Protein 3HV2 (pdb70)

Radius of gyration: 19.18 Å; Cα contacts (8 Å, |Δi|>4): 499; chains: 2; bounding box: 52×44×56 Å

Nearest PDB structures (foldseek):
  3hv2-assembly1_A  TM=1.007E+00  e=2.615E-26  Pseudomonas protegens Pf-5
  3hv2-assembly1_B  TM=9.914E-01  e=7.337E-23  Pseudomonas protegens Pf-5
  2vuh-assembly1_B-2  TM=9.313E-01  e=3.593E-10  Rhodobacter capsulatus
  2rjn-assembly1_A  TM=9.332E-01  e=4.974E-10  Neptuniibacter caesariensis
  2vui-assembly1_B-2  TM=9.214E-01  e=6.887E-10  Rhodobacter capsulatus

Solvent-accessible surface area: 13384 Å² total; per-residue (Å²): 237,149,133,100,124,135,82,94,136,39,14,0,0,0,2,2,41,98,79,70,11,5,107,119,2,93,140,30,0,68,107,62,95,34,29,37,30,51,0,113,35,0,56,84,0,26,120,36,7,76,85,112,125,6,6,0,0,3,0,2,1,102,18,90,98,33,38,0,0,42,0,0,21,114,0,52,151,106,42,89,60,5,9,29,1,0,2,5,43,46,92,66,19,174,21,1,20,68,0,4,30,92,0,33,14,34,16,15,17,46,48,113,35,77,69,122,116,1,20,82,7,1,126,67,0,24,124,57,9,70,47,47,80,137,161,157,186,128,29,26,0,0,0,2,5,45,95,107,69,15,11,86,119,3,86,110,33,0,72,110,59,83,21,44,34,20,64,0,104,35,5,94,83,0,36,132,31,8,81,59,125,111,20,15,1,0,3,0,5,1,109,17,91,151,66,42,0,0,42,0,0,13,97,0,40,135,86,54,88,88,13,8,10,1,0,4,4,46,44,93,47,49,169,26,0,19,67,0,4,43,92,0,44,14,26,13,7,29,61,42,134,43,79,74,148,93,0,38,68,3,0,130,69,0,30,115,59,26,143,92,128

Sequence (261 aa):
LNVAATTVVTRRPEILLLVDSQEVILQQRLQQQLLSPLPYTLHHFARDATQALQLLASREVDLVISAAHHLPQMDGPTLLARRIHQQQYPSTTRILLTGDPDLKLIIAKKAINEGEIYRYLSSKPWDDQELLLLALLRQALEHQHSSERERLRRPEILLLVDSQQEVILQQRLQQLLSSPLPYTLHFARDATQALQLLASREVDLLVISAAHLPQMDGPTLLARIHQQQYPSSTTRILLTGDPDLKLIIAKAINEGEIYRYLSSKPWDDDQELLLALRQALEHQQHSE

CATH classification: 3.40.50.2300

B-factor: mean 18.35, std 13.36, range [5.75, 100.09]

Secondary structure (DSSP, 8-state):
-PPP---SPPEEEEE-S-HHHHHHHHHHHTTSS-EEEEESSHHHHHHHHHHS--SEEEEES--SSS-HHHHHHHHHHH-TTSEEEEE-----HHHHHHHHHTT--SEEE-SS--HHHHHHHHHHHHHHHHHHHTT-/---EEEEE-S-HHHHHHHHHHHTTSS-EEEEESSHHHHHHHHTTS--SEEEE-S--SSS-HHHHHHHHHHH-TT-EEEEEES---HHHHHHHHHTT--SEEEESSPPHHHHHHHHHHHHHHHHH-

Organism: Pseudomonas fluorescens (strain ATCC BAA-477 / NRRL B-23932 / Pf-5) (NCBI:txid220664)

InterPro domains:
  IPR001789 Signal transduction response regulator, receiver domain [PF00072] (15-125)
  IPR001789 Signal transduction response regulator, receiver domain [PS50110] (14-129)
  IPR001789 Signal transduction response regulator, receiver domain [SM00448] (13-125)
  IPR003607 HD/PDEase domain [cd00077] (215-323)
  IPR011006 CheY-like superfamily [SSF52172] (12-174)
  IPR037522 HD-GYP domain [PF13487] (195-360)
  IPR037522 HD-GYP domain [PS51832] (184-380)
  IPR052020 Cyclic di-GMP and 3'3'-cGAMP-specific phosphodiesterases [PTHR45228] (13-368)

Structure (mmCIF, N/CA/C/O backbone):
data_3HV2
#
_entry.id   3HV2
#
_cell.length_a   56.731
_cell.length_b   57.758
_cell.length_c   85.305
_cell.angle_alpha   90.00
_cell.angle_beta   90.00
_cell.angle_gamma   90.00
#
_symmetry.space_group_name_H-M   'P 21 21 21'
#
loop_
_entity.id
_entity.type
_entity.pdbx_description
1 polymer 'Response regulator/HD domain protein'
2 non-polymer 'SULFATE ION'
3 water water
#
loop_
_atom_site.group_PDB
_atom_site.id
_atom_site.type_symbol
_atom_site.label_atom_id
_atom_site.label_alt_id
_atom_site.label_comp_id
_atom_site.label_asym_id
_atom_site.label_entity_id
_atom_site.label_seq_id
_atom_site.pdbx_PDB_ins_code
_atom_site.Cartn_x
_atom_site.Cartn_y
_atom_site.Cartn_z
_atom_site.occupancy
_atom_site.B_iso_or_equiv
_atom_site.auth_seq_id
_atom_site.auth_comp_id
_atom_site.auth_asym_id
_atom_site.auth_atom_id
_atom_site.pdbx_PDB_model_num
ATOM 1 N N . LEU A 1 6 ? 37.878 45.196 29.550 1.00 45.96 4 LEU A N 1
ATOM 2 C CA . LEU A 1 6 ? 38.869 44.255 28.935 1.00 42.01 4 LEU A CA 1
ATOM 3 C C . LEU A 1 6 ? 39.918 44.990 28.097 1.00 41.65 4 LEU A C 1
ATOM 4 O O . LEU A 1 6 ? 39.615 46.011 27.458 1.00 38.00 4 LEU A O 1
ATOM 9 N N . ASN A 1 7 ? 41.146 44.458 28.105 1.00 31.40 5 ASN A N 1
ATOM 10 C CA . ASN A 1 7 ? 42.226 44.946 27.246 1.00 30.99 5 ASN A CA 1
ATOM 11 C C . ASN A 1 7 ? 41.865 44.823 25.767 1.00 31.15 5 ASN A C 1
ATOM 12 O O . ASN A 1 7 ? 41.034 43.991 25.385 1.00 29.40 5 ASN A O 1
ATOM 17 N N . VAL A 1 8 ? 42.490 45.668 24.946 1.00 28.17 6 VAL A N 1
ATOM 18 C CA . VAL A 1 8 ? 42.304 45.650 23.496 1.00 26.92 6 VAL A CA 1
ATOM 19 C C . VAL A 1 8 ? 42.609 44.238 23.017 1.00 22.79 6 VAL A C 1
ATOM 20 O O . VAL A 1 8 ? 43.614 43.639 23.468 1.00 27.10 6 VAL A O 1
ATOM 24 N N A ALA A 1 9 ? 41.835 43.677 22.084 0.50 23.89 7 ALA A N 1
ATOM 25 N N B ALA A 1 9 ? 41.694 43.755 22.164 0.50 24.25 7 ALA A N 1
ATOM 26 C CA A ALA A 1 9 ? 42.197 42.356 21.517 0.50 20.10 7 ALA A CA 1
ATOM 27 C CA B ALA A 1 9 ? 41.628 42.377 21.712 0.50 21.22 7 ALA A CA 1
ATOM 28 C C A ALA A 1 9 ? 43.476 42.425 20.6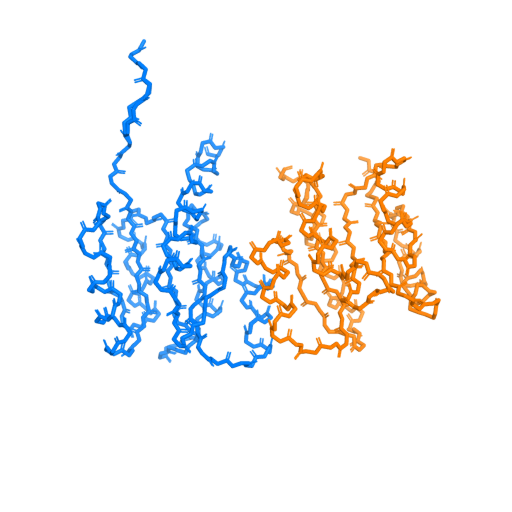62 0.50 19.27 7 ALA A C 1
ATOM 29 C C B ALA A 1 9 ? 42.996 41.907 21.305 0.50 12.43 7 ALA A C 1
ATOM 30 O O A ALA A 1 9 ? 43.632 43.355 19.880 0.50 19.61 7 ALA A O 1
ATOM 31 O O B ALA A 1 9 ? 43.729 42.584 20.571 0.50 15.17 7 ALA A O 1
ATOM 34 N N A THR A 1 10 ? 44.393 41.466 20.833 0.50 13.61 8 THR A N 1
ATOM 35 N N B THR A 1 10 ? 43.336 40.741 21.822 0.50 16.08 8 THR A N 1
ATOM 36 C CA A THR A 1 10 ? 45.604 41.432 20.025 0.50 13.00 8 THR A CA 1
ATOM 37 C CA B THR A 1 10 ? 44.673 40.194 21.704 0.50 15.45 8 THR A CA 1
ATOM 38 C C A THR A 1 10 ? 45.572 40.182 19.161 0.50 12.66 8 THR A C 1
ATOM 39 C C B THR A 1 10 ? 44.744 39.145 20.587 0.50 14.69 8 THR A C 1
ATOM 40 O O A THR A 1 10 ? 45.232 40.211 17.982 0.50 11.26 8 THR A O 1
ATOM 41 O O B THR A 1 10 ? 43.717 38.920 19.912 0.50 18.46 8 THR A O 1
ATOM 48 N N A VAL A 1 11 ? 45.877 39.035 19.786 0.40 7.71 9 VAL A N 1
ATOM 49 N N B VAL A 1 11 ? 45.921 38.502 20.418 0.60 19.05 9 VAL A N 1
ATOM 50 C CA A VAL A 1 11 ? 45.963 37.767 19.058 0.40 7.06 9 VAL A CA 1
ATOM 51 C CA B VAL A 1 11 ? 46.148 37.522 19.339 0.60 18.41 9 VAL A CA 1
ATOM 52 C C A VAL A 1 11 ? 45.178 36.574 19.674 0.40 12.63 9 VAL A C 1
ATOM 53 C C B VAL A 1 11 ? 45.351 36.340 19.779 0.60 13.82 9 VAL A C 1
ATOM 54 O O A VAL A 1 11 ? 44.908 36.545 20.873 0.40 12.71 9 VAL A O 1
ATOM 55 O O B VAL A 1 11 ? 45.162 36.127 20.975 0.60 20.25 9 VAL A O 1
ATOM 62 N N . THR A 1 12 ? 44.824 35.615 18.821 1.00 15.23 10 THR A N 1
ATOM 63 C CA . THR A 1 12 ? 44.196 34.361 19.193 1.00 16.45 10 THR A CA 1
ATOM 64 C C . THR A 1 12 ? 45.286 33.289 19.181 1.00 14.08 10 THR A C 1
ATOM 65 O O . THR A 1 12 ? 46.475 33.552 18.900 1.00 13.47 10 THR A O 1
ATOM 69 N N . ARG A 1 13 ? 44.907 32.057 19.470 1.00 12.65 11 ARG A N 1
ATOM 70 C CA . ARG A 1 13 ? 45.846 30.980 19.239 1.00 11.17 11 ARG A CA 1
ATOM 71 C C . ARG A 1 13 ? 46.337 30.944 17.793 1.00 13.05 11 ARG A C 1
ATOM 72 O O . ARG A 1 13 ? 45.680 31.435 16.855 1.00 12.78 11 ARG A O 1
ATOM 80 N N . ARG A 1 14 ? 47.519 30.392 17.635 1.00 10.89 12 ARG A N 1
ATOM 81 C CA . ARG A 1 14 ? 48.159 30.348 16.344 1.00 9.47 12 ARG A CA 1
ATOM 82 C C . ARG A 1 14 ? 47.273 29.595 15.316 1.00 10.16 12 ARG A C 1
ATOM 83 O O . ARG A 1 14 ? 46.635 28.589 15.670 1.00 9.60 12 ARG A O 1
ATOM 91 N N . PRO A 1 15 ? 47.225 30.077 14.055 1.00 7.70 13 PRO A N 1
ATOM 92 C CA . PRO A 1 15 ? 46.411 29.374 13.061 1.00 7.52 13 PRO A CA 1
ATOM 93 C C . PRO A 1 15 ? 46.791 27.930 12.916 1.00 8.84 13 PRO A C 1
ATOM 94 O O . PRO A 1 15 ? 47.973 27.608 13.004 1.00 9.62 13 PRO A O 1
ATOM 98 N N . GLU A 1 16 ? 45.779 27.088 12.701 1.00 8.42 14 GLU A N 1
ATOM 99 C CA . GLU A 1 16 ? 45.937 25.636 12.518 1.00 9.09 14 GLU A CA 1
ATOM 100 C C . GLU A 1 16 ? 45.583 25.309 11.088 1.00 8.29 14 GLU A C 1
ATOM 101 O O . GLU A 1 16 ? 44.440 25.571 10.649 1.00 9.18 14 GLU A O 1
ATOM 107 N N . ILE A 1 17 ? 46.568 24.774 10.372 1.00 7.88 15 ILE A N 1
ATOM 108 C CA . ILE A 1 17 ? 46.420 24.487 8.931 1.00 6.99 15 ILE A CA 1
ATOM 109 C C . ILE A 1 17 ? 46.657 23.004 8.696 1.00 7.42 15 ILE A C 1
ATOM 110 O O . ILE A 1 17 ? 47.665 22.459 9.116 1.00 8.97 15 ILE A O 1
ATOM 115 N N . LEU A 1 18 ? 45.737 22.382 7.955 1.00 7.02 16 LEU A N 1
ATOM 116 C CA . LEU A 1 18 ? 45.829 20.978 7.548 1.00 8.51 16 LEU A CA 1
ATOM 117 C C . LEU A 1 18 ? 46.130 20.914 6.061 1.00 9.13 16 LEU A C 1
ATOM 118 O O . LEU A 1 18 ? 45.377 21.472 5.256 1.00 7.58 16 LEU A O 1
ATOM 123 N N . LEU A 1 19 ? 47.206 20.220 5.701 1.00 8.46 17 LEU A N 1
ATOM 124 C CA A LEU A 1 19 ? 47.611 20.049 4.306 0.50 5.98 17 LEU A CA 1
ATOM 125 C CA B LEU A 1 19 ? 47.608 20.050 4.309 0.50 6.67 17 LEU A CA 1
ATOM 126 C C . LEU A 1 19 ? 47.325 18.606 3.938 1.00 8.62 17 LEU A C 1
ATOM 127 O O . LEU A 1 19 ? 47.750 17.684 4.675 1.00 9.43 17 LEU A O 1
ATOM 136 N N . VAL A 1 20 ? 46.616 18.397 2.817 1.00 7.76 18 VAL A N 1
ATOM 137 C CA . VAL A 1 20 ? 46.190 17.036 2.446 1.00 8.13 18 VAL A CA 1
ATOM 138 C C . VAL A 1 20 ? 46.703 16.734 1.045 1.00 8.62 18 VAL A C 1
ATOM 139 O O . VAL A 1 20 ? 46.234 17.319 0.077 1.00 9.00 18 VAL A O 1
ATOM 143 N N . ASP A 1 21 ? 47.638 15.785 0.950 1.00 9.58 19 ASP A N 1
ATOM 144 C CA . ASP A 1 21 ? 48.199 15.384 -0.347 1.00 9.01 19 ASP A CA 1
ATOM 145 C C . ASP A 1 21 ? 48.942 14.091 -0.129 1.00 10.56 19 ASP A C 1
ATOM 146 O O . ASP A 1 21 ? 49.585 13.922 0.904 1.00 11.43 19 ASP A O 1
ATOM 151 N N . SER A 1 22 ? 48.821 13.181 -1.091 1.00 12.61 20 SER A N 1
ATOM 152 C CA . SER A 1 22 ? 49.618 11.953 -1.048 1.00 13.20 20 SER A CA 1
ATOM 153 C C . SER A 1 22 ? 50.985 12.132 -1.682 1.00 14.57 20 SER A C 1
ATOM 154 O O . SER A 1 22 ? 51.867 11.260 -1.522 1.00 15.95 20 SER A O 1
ATOM 157 N N . GLN A 1 23 ? 51.180 13.223 -2.417 1.00 13.17 21 GLN A N 1
ATOM 158 C CA . GLN A 1 23 ? 52.464 13.455 -3.095 1.00 12.93 21 GLN A CA 1
ATOM 159 C C . GLN A 1 23 ? 53.486 14.123 -2.197 1.00 15.05 21 GLN A C 1
ATOM 160 O O . GLN A 1 23 ? 53.311 15.281 -1.777 1.00 13.44 21 GLN A O 1
ATOM 166 N N . GLU A 1 24 ? 54.594 13.419 -1.960 1.00 14.17 22 GLU A N 1
ATOM 167 C CA . GLU A 1 24 ? 55.621 13.888 -1.030 1.00 12.89 22 GLU A CA 1
ATOM 168 C C . GLU A 1 24 ? 56.250 15.198 -1.488 1.00 14.66 22 GLU A C 1
ATOM 169 O O . GLU A 1 24 ? 56.526 16.065 -0.651 1.00 15.00 22 GLU A O 1
ATOM 175 N N . VAL A 1 25 ? 56.453 15.396 -2.793 1.00 13.70 23 VAL A N 1
ATOM 176 C CA . VAL A 1 25 ? 57.045 16.645 -3.283 1.00 13.83 23 VAL A CA 1
ATOM 177 C C . VAL A 1 25 ? 56.197 17.844 -2.855 1.00 12.78 23 VAL A C 1
ATOM 178 O O . VAL A 1 25 ? 56.753 18.895 -2.519 1.00 13.96 23 VAL A O 1
ATOM 182 N N . ILE A 1 26 ? 54.877 17.669 -2.884 1.00 12.36 24 ILE A N 1
ATOM 183 C CA . ILE A 1 26 ? 53.961 18.769 -2.524 1.00 11.12 24 ILE A CA 1
ATOM 184 C C . ILE A 1 26 ? 54.003 19.001 -1.018 1.00 12.02 24 ILE A C 1
ATOM 185 O O . ILE A 1 26 ? 54.128 20.152 -0.594 1.00 11.46 24 ILE A O 1
ATOM 190 N N . LEU A 1 27 ? 53.931 17.938 -0.208 1.00 10.18 25 LEU A N 1
ATOM 191 C CA . LEU A 1 27 ? 54.014 18.109 1.231 1.00 11.34 25 LEU A CA 1
ATOM 192 C C . LEU A 1 27 ? 55.370 18.734 1.618 1.00 11.49 25 LEU A C 1
ATOM 193 O O . LEU A 1 27 ? 55.424 19.574 2.525 1.00 12.49 25 LEU A O 1
ATOM 198 N N . GLN A 1 28 ? 56.428 18.368 0.927 1.00 12.23 26 GLN A N 1
ATOM 199 C CA A GLN A 1 28 ? 57.702 18.944 1.230 0.50 13.03 26 GLN A CA 1
ATOM 200 C CA B GLN A 1 28 ? 57.729 18.947 1.228 0.50 9.96 26 GLN A CA 1
ATOM 201 C C . GLN A 1 28 ? 57.787 20.432 0.875 1.00 11.51 26 GLN A C 1
ATOM 202 O O . GLN A 1 28 ? 58.276 21.194 1.647 1.00 12.48 26 GLN A O 1
ATOM 213 N N . ARG A 1 29 ? 57.316 20.773 -0.301 1.00 11.42 27 ARG A N 1
ATOM 214 C CA . ARG A 1 29 ? 57.349 22.180 -0.715 1.00 10.77 27 ARG A CA 1
ATOM 215 C C . ARG A 1 29 ? 56.516 23.045 0.234 1.00 12.30 27 ARG A C 1
ATOM 216 O O . ARG A 1 29 ? 56.934 24.150 0.590 1.00 12.19 27 ARG A O 1
ATOM 224 N N . LEU A 1 30 ? 55.351 22.532 0.623 1.00 10.07 28 LEU A N 1
ATOM 225 C CA . LEU A 1 30 ? 54.493 23.215 1.612 1.00 11.01 28 LEU A CA 1
ATOM 226 C C . LEU A 1 30 ? 55.161 23.342 2.970 1.00 12.66 28 LEU A C 1
ATOM 227 O O . LEU A 1 30 ? 55.124 24.420 3.569 1.00 11.64 28 LEU A O 1
ATOM 232 N N . GLN A 1 31 ? 55.776 22.275 3.484 1.00 10.20 29 GLN A N 1
ATOM 233 C CA A GLN A 1 31 ? 56.498 22.368 4.751 0.50 9.62 29 GLN A CA 1
ATOM 234 C CA B GLN A 1 31 ? 56.486 22.370 4.753 0.50 10.84 29 GLN A CA 1
ATOM 235 C C . GLN A 1 31 ? 57.630 23.389 4.665 1.00 11.66 29 GLN A C 1
ATOM 236 O O . GLN A 1 31 ? 57.803 24.192 5.583 1.00 12.05 29 GLN A O 1
ATOM 247 N N . GLN A 1 32 ? 58.400 23.359 3.569 1.00 10.05 30 GLN A N 1
ATOM 248 C CA . GLN A 1 32 ? 59.523 24.296 3.424 1.00 13.91 30 GLN A CA 1
ATOM 249 C C . GLN A 1 32 ? 59.010 25.752 3.435 1.00 12.02 30 GLN A C 1
ATOM 250 O O . GLN A 1 32 ? 59.632 26.625 4.062 1.00 14.49 30 GLN A O 1
ATOM 256 N N . LEU A 1 33 ? 57.883 25.996 2.772 1.00 10.49 31 LEU A N 1
ATOM 257 C CA . LEU A 1 33 ? 57.367 27.364 2.640 1.00 10.83 31 LEU A CA 1
ATOM 258 C C . LEU A 1 33 ? 56.689 27.835 3.921 1.00 11.04 31 LEU A C 1
ATOM 259 O O . LEU A 1 33 ? 56.817 29.011 4.313 1.00 12.78 31 LEU A O 1
ATOM 264 N N . LEU A 1 34 ? 55.972 26.929 4.595 1.00 10.13 32 LEU A N 1
ATOM 265 C CA . LEU A 1 34 ? 55.113 27.344 5.680 1.00 9.35 32 LEU A CA 1
ATOM 266 C C . LEU A 1 34 ? 55.701 27.195 7.071 1.00 11.93 32 LEU A C 1
ATOM 267 O O . LEU A 1 34 ? 55.302 27.931 7.996 1.00 10.79 32 LEU A O 1
ATOM 272 N N . SER A 1 35 ? 56.621 26.240 7.242 1.00 11.23 33 SER A N 1
ATOM 273 C CA . SER A 1 35 ? 57.198 26.007 8.573 1.00 11.48 33 SER A CA 1
ATOM 274 C C . SER A 1 35 ? 57.915 27.215 9.203 1.00 12.95 33 SER A C 1
ATOM 275 O O . SER A 1 35 ? 57.865 27.342 10.422 1.00 14.40 33 SER A O 1
ATOM 278 N N . PRO A 1 36 ? 58.519 28.129 8.403 1.00 11.34 34 PRO A N 1
ATOM 279 C CA . PRO A 1 36 ? 59.067 29.333 9.087 1.00 12.57 34 PRO A CA 1
ATOM 280 C C . PRO A 1 36 ? 58.048 30.336 9.617 1.00 14.50 34 PRO A C 1
ATOM 281 O O . PRO A 1 36 ? 58.405 31.241 10.386 1.00 16.42 34 PRO A O 1
ATOM 285 N N . LEU A 1 37 ? 56.803 30.216 9.161 1.00 10.29 35 LEU A N 1
ATOM 286 C CA . LEU A 1 37 ? 55.724 31.134 9.532 1.00 8.69 35 LEU A CA 1
ATOM 287 C C . LEU A 1 37 ? 54.981 30.664 10.782 1.00 9.40 35 LEU A C 1
ATOM 288 O O . LEU A 1 37 ? 55.046 29.479 11.122 1.00 8.61 35 LEU A O 1
ATOM 293 N N . PRO A 1 38 ? 54.319 31.580 11.511 1.00 8.64 36 PRO A N 1
ATOM 294 C CA . PRO A 1 38 ? 53.659 31.247 12.770 1.00 8.08 36 PRO A CA 1
ATOM 295 C C . PRO A 1 38 ? 52.322 30.563 12.574 1.00 8.85 36 PRO A C 1
ATOM 296 O O . PRO A 1 38 ? 51.256 31.120 12.837 1.00 9.52 36 PRO A O 1
ATOM 300 N N . TYR A 1 39 ? 52.419 29.322 12.132 1.00 7.33 37 TYR A N 1
ATOM 301 C CA . TYR A 1 39 ? 51.253 28.447 11.958 1.00 8.40 37 TYR A CA 1
ATOM 302 C C . TYR A 1 39 ? 51.541 27.103 12.620 1.00 8.89 37 TYR A C 1
ATOM 303 O O . TYR A 1 39 ? 52.704 26.688 12.646 1.00 10.73 37 TYR A O 1
ATOM 312 N N . THR A 1 40 ? 50.486 26.435 13.088 1.00 7.13 38 THR A N 1
ATOM 313 C CA . THR A 1 40 ? 50.579 25.014 13.481 1.00 6.84 38 THR A CA 1
ATOM 314 C C . THR A 1 40 ? 50.164 24.207 12.268 1.00 9.46 38 THR A C 1
ATOM 315 O O . THR A 1 40 ? 49.045 24.418 11.750 1.00 9.32 38 THR A O 1
ATOM 319 N N . LEU A 1 41 ? 51.046 23.332 11.794 1.00 9.07 39 LEU A N 1
ATOM 320 C CA . LEU A 1 41 ? 50.758 22.539 10.596 1.00 9.32 39 LEU A CA 1
ATOM 321 C C . LEU A 1 41 ? 50.497 21.076 10.905 1.00 11.26 39 LEU A C 1
ATOM 322 O O . LEU A 1 41 ? 51.175 20.479 11.759 1.00 11.84 39 LEU A O 1
ATOM 327 N N . HIS A 1 42 ? 49.532 20.507 10.181 1.00 7.81 40 HIS A N 1
ATOM 328 C CA A HIS A 1 42 ? 49.237 19.065 10.193 0.50 8.55 40 HIS A CA 1
ATOM 329 C CA B HIS A 1 42 ? 49.374 19.052 10.189 0.50 8.67 40 HIS A CA 1
ATOM 330 C C . HIS A 1 42 ? 49.245 18.562 8.772 1.00 10.25 40 HIS A C 1
ATOM 331 O O . HIS A 1 42 ? 48.753 19.265 7.904 1.00 9.77 40 HIS A O 1
ATOM 344 N N . PHE A 1 43 ? 49.755 17.351 8.549 1.00 9.83 41 PHE A N 1
ATOM 345 C CA . PHE A 1 43 ? 49.855 16.767 7.220 1.00 9.49 41 PHE A CA 1
ATOM 346 C C . PHE A 1 43 ? 49.050 15.483 7.194 1.00 10.97 41 PHE A C 1
ATOM 347 O O . PHE A 1 43 ? 49.158 14.644 8.102 1.00 13.66 41 PHE A O 1
ATOM 355 N N . ALA A 1 44 ? 48.225 15.356 6.149 1.00 9.93 42 ALA A N 1
ATOM 356 C CA . ALA A 1 44 ? 47.443 14.145 5.928 1.00 9.48 42 ALA A CA 1
ATOM 357 C C . ALA A 1 44 ? 47.722 13.625 4.542 1.00 8.62 42 ALA A C 1
ATOM 358 O O . ALA A 1 44 ? 47.807 14.377 3.568 1.00 9.97 42 ALA A O 1
ATOM 360 N N . ARG A 1 45 ? 47.910 12.313 4.454 1.00 9.15 43 ARG A N 1
ATOM 361 C CA . ARG A 1 45 ? 48.267 11.675 3.186 1.00 9.25 43 ARG A CA 1
ATOM 362 C C . ARG A 1 45 ? 47.094 10.986 2.464 1.00 9.59 43 ARG A C 1
ATOM 363 O O . ARG A 1 45 ? 47.273 10.467 1.348 1.00 11.92 43 ARG A O 1
ATOM 371 N N . ASP A 1 46 ? 45.924 10.975 3.079 1.00 8.20 44 ASP A N 1
ATOM 372 C CA . ASP A 1 46 ? 44.696 10.577 2.387 1.00 10.23 44 ASP A CA 1
ATOM 373 C C . ASP A 1 46 ? 43.476 11.233 3.033 1.00 12.47 44 ASP A C 1
ATOM 374 O O . ASP A 1 46 ? 43.610 11.931 4.051 1.00 10.60 44 ASP A O 1
ATOM 379 N N . ALA A 1 47 ? 42.307 11.058 2.421 1.00 11.44 45 ALA A N 1
ATOM 380 C CA . ALA A 1 47 ? 41.105 11.699 2.919 1.00 12.13 45 ALA A CA 1
ATOM 381 C C . ALA A 1 47 ? 40.713 11.218 4.312 1.00 8.91 45 ALA A C 1
ATOM 382 O O . ALA A 1 47 ? 40.288 12.025 5.168 1.00 11.40 45 ALA A O 1
ATOM 384 N N . THR A 1 48 ? 40.838 9.905 4.558 1.00 11.04 46 THR A N 1
ATOM 385 C CA . THR A 1 48 ? 40.485 9.377 5.874 1.00 9.72 46 THR A CA 1
ATOM 386 C C . THR A 1 48 ? 41.346 10.001 6.976 1.00 8.21 46 THR A C 1
ATOM 387 O O . THR A 1 48 ? 40.808 10.363 8.033 1.00 10.59 46 THR A O 1
ATOM 391 N N . GLN A 1 49 ? 42.649 10.154 6.721 1.00 9.54 47 GLN A N 1
ATOM 392 C CA . GLN A 1 49 ? 43.481 10.782 7.743 1.00 9.49 47 GLN A CA 1
ATOM 393 C C . GLN A 1 49 ? 43.048 12.222 7.959 1.00 9.02 47 GLN A C 1
ATOM 394 O O . GLN A 1 49 ? 43.006 12.689 9.103 1.00 11.15 47 GLN A O 1
ATOM 400 N N . ALA A 1 50 ? 42.709 12.922 6.870 1.00 9.22 48 ALA A N 1
ATOM 401 C CA . ALA A 1 50 ? 42.282 14.320 7.008 1.00 9.92 48 ALA A CA 1
ATOM 402 C C . ALA A 1 50 ? 41.051 14.398 7.896 1.00 8.78 48 ALA A C 1
ATOM 403 O O . ALA A 1 50 ? 40.969 15.266 8.787 1.00 9.69 48 ALA A O 1
ATOM 405 N N . LEU A 1 51 ? 40.076 13.514 7.648 1.00 8.51 49 LEU A N 1
ATOM 406 C CA . LEU A 1 51 ? 38.844 13.555 8.405 1.00 9.11 49 LEU A CA 1
ATOM 407 C C . LEU A 1 51 ? 39.081 13.212 9.865 1.00 10.95 49 LEU A C 1
ATOM 408 O O . LEU A 1 51 ? 38.442 13.802 10.745 1.00 11.27 49 LEU A O 1
ATOM 413 N N . GLN A 1 52 ? 39.982 12.258 10.127 1.00 9.82 50 GLN A N 1
ATOM 414 C CA . GLN A 1 52 ? 40.252 11.900 11.522 1.00 10.91 50 GLN A CA 1
ATOM 415 C C . GLN A 1 52 ? 40.953 13.033 12.237 1.00 10.33 50 GLN A C 1
ATOM 416 O O . GLN A 1 52 ? 40.632 13.306 13.414 1.00 13.27 50 GLN A O 1
ATOM 422 N N . LEU A 1 53 ? 41.874 13.713 11.558 1.00 10.25 51 LEU A N 1
ATOM 423 C CA . LEU A 1 53 ? 42.541 14.895 12.144 1.00 11.87 51 LEU A CA 1
ATOM 424 C C . LEU A 1 53 ? 41.508 15.968 12.487 1.00 11.28 51 LEU A C 1
ATOM 425 O O . LEU A 1 53 ? 41.480 16.496 13.615 1.00 12.79 51 LEU A O 1
ATOM 430 N N . LEU A 1 54 ? 40.583 16.232 11.566 1.00 10.85 52 LEU A N 1
ATOM 431 C CA . LEU A 1 54 ? 39.570 17.244 11.828 1.00 10.02 52 LEU A CA 1
ATOM 432 C C . LEU A 1 54 ? 38.633 16.920 12.986 1.00 12.66 52 LEU A C 1
ATOM 433 O O . LEU A 1 54 ? 38.173 17.815 13.700 1.00 14.85 52 LEU A O 1
ATOM 438 N N . ALA A 1 55 ? 38.386 15.632 13.203 1.00 12.93 53 ALA A N 1
ATOM 439 C CA . ALA A 1 55 ? 37.541 15.218 14.315 1.00 12.83 53 ALA A CA 1
ATOM 440 C C . ALA A 1 55 ? 38.257 15.425 15.638 1.00 15.63 53 ALA A C 1
ATOM 441 O O . ALA A 1 55 ? 37.594 15.534 16.681 1.00 21.16 53 ALA A O 1
ATOM 443 N N . SER A 1 56 ? 39.586 15.493 15.603 1.00 13.58 54 SER A N 1
ATOM 444 C CA . SER A 1 56 ? 40.390 15.472 16.822 1.00 16.57 54 SER A CA 1
ATOM 445 C C . SER A 1 56 ? 40.854 16.831 17.333 1.00 20.35 54 SER A C 1
ATOM 446 O O . SER A 1 56 ? 41.311 16.931 18.466 1.00 17.82 54 SER A O 1
ATOM 449 N N . ARG A 1 57 ? 40.774 17.871 16.504 1.00 17.00 55 ARG A N 1
ATOM 450 C CA . ARG A 1 57 ? 41.162 19.215 16.943 1.00 16.62 55 ARG A CA 1
ATOM 451 C C . ARG A 1 57 ? 40.581 20.276 16.032 1.00 15.58 55 ARG A C 1
ATOM 452 O O . ARG A 1 57 ? 40.134 19.974 14.920 1.00 16.64 55 ARG A O 1
ATOM 460 N N . GLU A 1 58 ? 40.581 21.515 16.523 1.00 16.13 56 GLU A N 1
ATOM 461 C CA . GLU A 1 58 ? 40.172 22.670 15.711 1.00 15.00 56 GLU A CA 1
ATOM 462 C C . GLU A 1 58 ? 41.155 22.913 14.588 1.00 11.80 56 GLU A C 1
ATOM 463 O O . GLU A 1 58 ? 42.368 22.858 14.784 1.00 14.44 56 GLU A O 1
ATOM 469 N N . VAL A 1 59 ? 40.642 23.160 13.381 1.00 11.41 57 VAL A N 1
ATOM 470 C CA . VAL A 1 59 ? 41.478 23.420 12.224 1.00 9.60 57 VAL A CA 1
ATOM 471 C C . VAL A 1 59 ? 40.866 24.634 11.554 1.00 8.69 57 VAL A C 1
ATOM 472 O O . VAL A 1 59 ? 39.659 24.665 11.321 1.00 10.60 57 VAL A O 1
ATOM 476 N N . ASP A 1 60 ? 41.684 25.642 11.289 1.00 7.62 58 ASP A N 1
ATOM 477 C CA . ASP A 1 60 ? 41.209 26.865 10.655 1.00 7.33 58 ASP A CA 1
ATOM 478 C C . ASP A 1 60 ? 41.146 26.812 9.130 1.00 9.85 58 ASP A C 1
ATOM 479 O O . ASP A 1 60 ? 40.294 27.475 8.509 1.00 8.52 58 ASP A O 1
ATOM 484 N N . LEU A 1 61 ? 42.038 26.025 8.527 1.00 8.43 59 LEU A N 1
ATOM 485 C CA . LEU A 1 61 ? 42.169 26.034 7.083 1.00 6.75 59 LEU A CA 1
ATOM 486 C C . LEU A 1 61 ? 42.607 24.661 6.641 1.00 6.70 59 LEU A C 1
ATOM 487 O O . LEU A 1 61 ? 43.546 24.105 7.217 1.00 7.26 59 LEU A O 1
ATOM 492 N N . VAL A 1 62 ? 41.944 24.123 5.611 1.00 6.05 60 VAL A N 1
ATOM 493 C CA . VAL A 1 62 ? 42.369 22.866 4.983 1.00 6.95 60 VAL A CA 1
ATOM 494 C C . VAL A 1 62 ? 42.739 23.186 3.534 1.00 8.66 60 VAL A C 1
ATOM 495 O O . VAL A 1 62 ? 41.970 23.865 2.814 1.00 8.30 60 VAL A O 1
ATOM 499 N N . ILE A 1 63 ? 43.907 22.722 3.108 1.00 6.95 61 ILE A N 1
ATOM 500 C CA . ILE A 1 63 ? 44.366 22.840 1.741 1.00 6.85 61 ILE A CA 1
ATOM 501 C C . ILE A 1 63 ? 44.486 21.408 1.213 1.00 8.33 61 ILE A C 1
ATOM 502 O O . ILE A 1 63 ? 45.316 20.649 1.735 1.00 8.42 61 ILE A O 1
ATOM 507 N N . SER A 1 64 ? 43.651 21.030 0.237 1.00 8.19 62 SER A N 1
ATOM 508 C CA . SER A 1 64 ? 43.653 19.666 -0.259 1.00 8.88 62 SER A CA 1
ATOM 509 C C . SER A 1 64 ? 44.013 19.576 -1.725 1.00 8.66 62 SER A C 1
ATOM 510 O O . SER A 1 64 ? 43.566 20.379 -2.542 1.00 7.92 62 SER A O 1
ATOM 513 N N . ALA A 1 65 ? 44.775 18.535 -2.059 1.00 8.25 63 ALA A N 1
ATOM 514 C CA . ALA A 1 65 ? 44.948 18.157 -3.460 1.00 8.49 63 ALA A CA 1
ATOM 515 C C . ALA A 1 65 ? 43.615 17.715 -4.064 1.00 8.75 63 ALA A C 1
ATOM 516 O O . ALA A 1 65 ? 42.656 17.395 -3.337 1.00 9.81 63 ALA A O 1
ATOM 518 N N . ALA A 1 66 ? 43.565 17.649 -5.404 1.00 10.41 64 ALA A N 1
ATOM 519 C CA . ALA A 1 66 ? 42.373 17.148 -6.066 1.00 11.17 64 ALA A CA 1
ATOM 520 C C . ALA A 1 66 ? 42.280 15.638 -6.073 1.00 11.68 64 ALA A C 1
ATOM 521 O O . ALA A 1 66 ? 41.143 15.120 -6.098 1.00 14.88 64 ALA A O 1
ATOM 523 N N . HIS A 1 67 ? 43.437 14.974 -6.156 1.00 15.27 65 HIS A N 1
ATOM 524 C CA A HIS A 1 67 ? 43.442 13.517 -6.218 0.40 18.57 65 HIS A CA 1
ATOM 525 C CA B HIS A 1 67 ? 43.521 13.513 -6.282 0.60 17.28 65 HIS A CA 1
ATOM 526 C C . HIS A 1 67 ? 44.029 12.914 -4.965 1.00 15.45 65 HIS A C 1
ATOM 527 O O . HIS A 1 67 ? 45.107 13.303 -4.516 1.00 20.19 65 HIS A O 1
ATOM 540 N N . LEU A 1 68 ? 43.246 12.004 -4.385 1.00 17.99 66 LEU A N 1
ATOM 541 C CA . LEU A 1 68 ? 43.571 11.324 -3.112 1.00 21.27 66 LEU A CA 1
ATOM 542 C C . LEU A 1 68 ? 42.974 9.907 -3.077 1.00 26.15 66 LEU A C 1
ATOM 543 O O . LEU A 1 68 ? 41.918 9.673 -3.674 1.00 24.61 66 LEU A O 1
ATOM 548 N N . PRO A 1 69 ? 43.625 8.969 -2.353 1.00 23.90 67 PRO A N 1
ATOM 549 C CA . PRO A 1 69 ? 43.137 7.544 -2.255 1.00 27.77 67 PRO A CA 1
ATOM 550 C C . PRO A 1 69 ? 41.609 7.161 -2.132 1.00 33.12 67 PRO A C 1
ATOM 551 O O . PRO A 1 69 ? 41.087 6.502 -3.033 1.00 43.31 67 PRO A O 1
ATOM 555 N N . GLN A 1 70 ? 40.912 7.532 -1.052 1.00 31.63 68 GLN A N 1
ATOM 556 C CA . GLN A 1 70 ? 39.504 7.089 -0.807 1.00 24.99 68 GLN A CA 1
ATOM 557 C C . GLN A 1 70 ? 38.425 7.876 -1.548 1.00 27.17 68 GLN A C 1
ATOM 558 O O . GLN A 1 70 ? 37.417 7.320 -1.982 1.00 29.58 68 GLN A O 1
ATOM 564 N N . MET A 1 71 ? 38.606 9.182 -1.628 1.00 19.63 69 MET A N 1
ATOM 565 C CA . MET A 1 71 ? 37.680 10.050 -2.300 1.00 18.66 69 MET A CA 1
ATOM 566 C C . MET A 1 71 ? 38.591 11.157 -2.779 1.00 17.51 69 MET A C 1
ATOM 567 O O . MET A 1 71 ? 39.669 11.355 -2.202 1.00 23.56 69 MET A O 1
ATOM 572 N N . ASP A 1 72 ? 38.167 11.824 -3.832 1.00 20.66 70 ASP A N 1
ATOM 573 C CA . ASP A 1 72 ? 38.931 12.919 -4.364 1.00 18.40 70 ASP A CA 1
ATOM 574 C C . ASP A 1 72 ? 38.787 14.157 -3.471 1.00 13.90 70 ASP A C 1
ATOM 575 O O . ASP A 1 72 ? 37.941 14.220 -2.555 1.00 13.75 70 ASP A O 1
ATOM 580 N N . GLY A 1 73 ? 39.654 15.117 -3.747 1.00 12.30 71 GLY A N 1
ATOM 581 C CA . GLY A 1 73 ? 39.709 16.339 -2.966 1.00 10.33 71 GLY A CA 1
ATOM 582 C C . GLY A 1 73 ? 38.412 17.128 -2.939 1.00 8.76 71 GLY A C 1
ATOM 583 O O . GLY A 1 73 ? 37.980 17.559 -1.878 1.00 9.87 71 GLY A O 1
ATOM 584 N N . PRO A 1 74 ? 37.753 17.367 -4.105 1.00 10.85 72 PRO A N 1
ATOM 585 C CA . PRO A 1 74 ? 36.479 18.066 -4.055 1.00 10.39 72 PRO A CA 1
ATOM 586 C C . PRO A 1 74 ? 35.411 17.385 -3.192 1.00 9.42 72 PRO A C 1
ATOM 587 O O . PRO A 1 74 ? 34.661 18.073 -2.517 1.00 11.84 72 PRO A O 1
ATOM 591 N N . THR A 1 75 ? 35.418 16.044 -3.185 1.00 11.29 73 THR A N 1
ATOM 592 C CA . THR A 1 75 ? 34.492 15.241 -2.388 1.00 12.54 73 THR A CA 1
ATOM 593 C C . THR A 1 75 ? 34.805 15.401 -0.880 1.00 9.75 73 THR A C 1
ATOM 594 O O . THR A 1 75 ? 33.908 15.656 -0.055 1.00 11.34 73 THR A O 1
ATOM 598 N N . LEU A 1 76 ? 36.101 15.327 -0.554 1.00 9.23 74 LEU A N 1
ATOM 599 C CA . LEU A 1 76 ? 36.543 15.557 0.804 1.00 8.34 74 LEU A CA 1
ATOM 600 C C . LEU A 1 76 ? 36.145 16.959 1.268 1.00 6.40 74 LEU A C 1
ATOM 601 O O . LEU A 1 76 ? 35.575 17.120 2.343 1.00 8.34 74 LEU A O 1
ATOM 606 N N . LEU A 1 77 ? 36.427 17.976 0.441 1.00 8.68 75 LEU A N 1
ATOM 607 C CA . LEU A 1 77 ? 36.091 19.338 0.793 1.00 8.28 75 LEU A CA 1
ATOM 608 C C . LEU A 1 77 ? 34.576 19.555 0.953 1.00 8.80 75 LEU A C 1
ATOM 609 O O . LEU A 1 77 ? 34.155 20.314 1.812 1.00 9.85 75 LEU A O 1
ATOM 614 N N . ALA A 1 78 ? 33.773 18.868 0.147 1.00 9.71 76 ALA A N 1
ATOM 615 C CA . ALA A 1 78 ? 32.329 18.943 0.323 1.00 10.23 76 ALA A CA 1
ATOM 616 C C . ALA A 1 78 ? 31.885 18.409 1.674 1.00 9.75 76 ALA A C 1
ATOM 617 O O . ALA A 1 78 ? 31.005 18.992 2.333 1.00 11.82 76 ALA A O 1
ATOM 619 N N . ARG A 1 79 ? 32.497 17.296 2.091 1.00 8.46 77 ARG A N 1
ATOM 620 C CA A ARG A 1 79 ? 32.191 16.739 3.411 0.50 11.27 77 ARG A CA 1
ATOM 621 C CA B ARG A 1 79 ? 32.196 16.739 3.409 0.50 10.81 77 ARG A CA 1
ATOM 622 C C . ARG A 1 79 ? 32.631 17.685 4.531 1.00 11.54 77 ARG A C 1
ATOM 623 O O . ARG A 1 79 ? 31.895 17.913 5.509 1.00 12.18 77 ARG A O 1
ATOM 638 N N . ILE A 1 80 ? 33.830 18.246 4.389 1.00 9.50 78 ILE A N 1
ATOM 639 C CA . ILE A 1 80 ? 34.352 19.174 5.377 1.00 10.68 78 ILE A CA 1
ATOM 640 C C . ILE A 1 80 ? 33.451 20.413 5.483 1.00 10.58 78 ILE A C 1
ATOM 641 O O . ILE A 1 80 ? 33.190 20.917 6.580 1.00 12.20 78 ILE A O 1
ATOM 646 N N . HIS A 1 81 ? 32.976 20.919 4.345 1.00 9.40 79 HIS A N 1
ATOM 647 C CA . HIS A 1 81 ? 32.077 22.077 4.381 1.00 9.06 79 HIS A CA 1
ATOM 648 C C . HIS A 1 81 ? 30.872 21.830 5.312 1.00 10.98 79 HIS A C 1
ATOM 649 O O . HIS A 1 81 ? 30.494 22.690 6.122 1.00 12.19 79 HIS A O 1
ATOM 656 N N . GLN A 1 82 ? 30.260 20.660 5.158 1.00 9.58 80 GLN A N 1
ATOM 657 C CA . GLN A 1 82 ? 29.073 20.399 5.951 1.00 9.80 80 GLN A CA 1
ATOM 658 C C . GLN A 1 82 ? 29.360 19.963 7.378 1.00 11.76 80 GLN A C 1
ATOM 659 O O . GLN A 1 82 ? 28.598 20.357 8.291 1.00 14.91 80 GLN A O 1
ATOM 665 N N . GLN A 1 83 ? 30.455 19.217 7.600 1.00 11.09 81 GLN A N 1
ATOM 666 C CA A GLN A 1 83 ? 30.726 18.663 8.927 0.50 14.81 81 GLN A CA 1
ATOM 667 C CA B GLN A 1 83 ? 30.743 18.646 8.919 0.50 12.99 81 GLN A CA 1
ATOM 668 C C . GLN A 1 83 ? 31.592 19.566 9.798 1.00 16.36 81 GLN A C 1
ATOM 669 O O . GLN A 1 83 ? 31.502 19.519 11.037 1.00 17.50 81 GLN A O 1
ATOM 680 N N . TYR A 1 84 ? 32.427 20.372 9.152 1.00 11.64 82 TYR A N 1
ATOM 681 C CA . TYR A 1 84 ? 33.358 21.256 9.847 1.00 16.62 82 TYR A CA 1
ATOM 682 C C . TYR A 1 84 ? 33.252 22.655 9.260 1.00 14.46 82 TYR A C 1
ATOM 683 O O . TYR A 1 84 ? 34.200 23.177 8.668 1.00 13.58 82 TYR A O 1
ATOM 692 N N . PRO A 1 85 ? 32.094 23.306 9.423 1.00 15.82 83 PRO A N 1
ATOM 693 C CA . PRO A 1 85 ? 31.899 24.585 8.759 1.00 15.45 83 PRO A CA 1
ATOM 694 C C . PRO A 1 85 ? 32.871 25.700 9.206 1.00 15.47 83 PRO A C 1
ATOM 695 O O . PRO A 1 85 ? 33.036 26.661 8.456 1.00 18.56 83 PRO A O 1
ATOM 699 N N . SER A 1 86 ? 33.523 25.541 10.361 1.00 16.21 84 SER A N 1
ATOM 700 C CA . SER A 1 86 ? 34.494 26.560 10.841 1.00 17.46 84 SER A CA 1
ATOM 701 C C . SER A 1 86 ? 35.841 26.523 10.128 1.00 22.30 84 SER A C 1
ATOM 702 O O . SER A 1 86 ? 36.710 27.360 10.391 1.00 22.94 84 SER A O 1
ATOM 705 N N . THR A 1 87 ? 36.031 25.546 9.252 1.00 12.81 85 THR A N 1
ATOM 706 C CA . THR A 1 87 ? 37.308 25.373 8.589 1.00 10.17 85 THR A CA 1
ATOM 707 C C . THR A 1 87 ? 37.199 25.925 7.158 1.00 11.16 85 THR A C 1
ATOM 708 O O . THR A 1 87 ? 36.328 25.496 6.377 1.00 13.38 85 THR A O 1
ATOM 712 N N . THR A 1 88 ? 38.047 26.886 6.801 1.00 8.50 86 THR A N 1
ATOM 713 C CA . THR A 1 88 ? 38.039 27.443 5.432 1.00 7.55 86 THR A CA 1
ATOM 714 C C . THR A 1 88 ? 38.734 26.446 4.493 1.00 7.03 86 THR A C 1
ATOM 715 O O . THR A 1 88 ? 39.608 25.676 4.937 1.00 7.89 86 THR A O 1
ATOM 719 N N . ARG A 1 89 ? 38.316 26.422 3.231 1.00 6.58 87 ARG A N 1
ATOM 720 C CA . ARG A 1 89 ? 38.689 25.330 2.314 1.00 6.95 87 ARG A CA 1
ATOM 721 C C . ARG A 1 89 ? 39.412 25.849 1.083 1.00 7.46 87 ARG A C 1
ATOM 722 O O . ARG A 1 89 ? 38.939 26.797 0.447 1.00 7.36 87 ARG A O 1
ATOM 730 N N . ILE A 1 90 ? 40.531 25.217 0.722 1.00 7.28 88 ILE A N 1
ATOM 731 C CA . ILE A 1 90 ? 41.267 25.577 -0.486 1.00 6.47 88 ILE A CA 1
ATOM 732 C C . ILE A 1 90 ? 41.575 24.298 -1.272 1.00 8.27 88 ILE A C 1
ATOM 733 O O . ILE A 1 90 ? 41.957 23.276 -0.684 1.00 7.68 88 ILE A O 1
ATOM 738 N N . LEU A 1 91 ? 41.421 24.370 -2.597 1.00 7.12 89 LEU A N 1
ATOM 739 C CA . LEU A 1 91 ? 41.841 23.298 -3.495 1.00 8.11 89 LEU A CA 1
ATOM 740 C C . LEU A 1 91 ? 43.165 23.687 -4.123 1.00 8.24 89 LEU A C 1
ATOM 741 O O . LEU A 1 91 ? 43.299 24.791 -4.631 1.00 8.19 89 LEU A O 1
ATOM 746 N N . LEU A 1 92 ? 44.125 22.758 -4.070 1.00 7.75 90 LEU A N 1
ATOM 747 C CA . LEU A 1 92 ? 45.443 22.959 -4.647 1.00 8.80 90 LEU A CA 1
ATOM 748 C C . LEU A 1 92 ? 45.673 21.855 -5.674 1.00 11.46 90 LEU A C 1
ATOM 749 O O . LEU A 1 92 ? 45.789 20.702 -5.290 1.00 12.43 90 LEU A O 1
ATOM 754 N N . THR A 1 93 ? 45.680 22.189 -6.962 1.00 9.14 91 THR A N 1
ATOM 755 C CA . THR A 1 93 ? 45.825 21.133 -7.981 1.00 11.07 91 THR A CA 1
ATOM 756 C C . THR A 1 93 ? 46.441 21.639 -9.278 1.00 11.44 91 THR A C 1
ATOM 757 O O . THR A 1 93 ? 46.181 22.770 -9.671 1.00 14.14 91 THR A O 1
ATOM 761 N N . GLY A 1 94 ? 47.187 20.782 -9.975 1.00 16.44 92 GLY A N 1
ATOM 762 C CA . GLY A 1 94 ? 47.625 21.124 -11.337 1.00 17.39 92 GLY A CA 1
ATOM 763 C C . GLY A 1 94 ? 46.777 20.445 -12.398 1.00 18.49 92 GLY A C 1
ATOM 764 O O . GLY A 1 94 ? 47.049 20.582 -13.593 1.00 23.05 92 GLY A O 1
ATOM 765 N N . ASP A 1 95 ? 45.746 19.715 -11.966 1.00 13.63 93 ASP A N 1
ATOM 766 C CA . ASP A 1 95 ? 44.808 19.109 -12.929 1.00 16.40 93 ASP A CA 1
ATOM 767 C C . ASP A 1 95 ? 43.879 20.188 -13.525 1.00 20.30 93 ASP A C 1
ATOM 768 O O . ASP A 1 95 ? 43.158 20.895 -12.797 1.00 20.35 93 ASP A O 1
ATOM 773 N N . PRO A 1 96 ? 43.911 20.355 -14.851 1.00 19.37 94 PRO A N 1
ATOM 774 C CA . PRO A 1 96 ? 43.067 21.391 -15.452 1.00 20.66 94 PRO A CA 1
ATOM 775 C C . PRO A 1 96 ? 41.615 20.971 -15.694 1.00 20.25 94 PRO A C 1
ATOM 776 O O . PRO A 1 96 ? 40.861 21.754 -16.302 1.00 25.95 94 PRO A O 1
ATOM 780 N N . ASP A 1 97 ? 41.233 19.766 -15.249 1.00 18.91 95 ASP A N 1
ATOM 781 C CA . ASP A 1 97 ? 39.877 19.225 -15.490 1.00 20.53 95 ASP A CA 1
ATOM 782 C C . ASP A 1 97 ? 38.823 20.072 -14.814 1.00 18.87 95 ASP A C 1
ATOM 783 O O . ASP A 1 97 ? 38.720 20.080 -13.588 1.00 19.41 95 ASP A O 1
ATOM 788 N N . LEU A 1 98 ? 38.024 20.778 -15.607 1.00 17.78 96 LEU A N 1
ATOM 789 C CA . LEU A 1 98 ? 37.048 21.701 -15.023 1.00 16.88 96 LEU A CA 1
ATOM 790 C C . LEU A 1 98 ? 35.844 20.994 -14.423 1.00 21.20 96 LEU A C 1
ATOM 791 O O . LEU A 1 98 ? 35.109 21.593 -13.641 1.00 21.28 96 LEU A O 1
ATOM 796 N N . LYS A 1 99 ? 35.653 19.722 -14.745 1.00 21.19 97 LYS A N 1
ATOM 797 C CA . LYS A 1 99 ? 34.673 18.913 -14.003 1.00 21.39 97 LYS A CA 1
ATOM 798 C C . LYS A 1 99 ? 35.041 18.726 -12.518 1.00 21.61 97 LYS A C 1
ATOM 799 O O . LYS A 1 99 ? 34.172 18.799 -11.635 1.00 21.70 97 LYS A O 1
ATOM 805 N N . LEU A 1 100 ? 36.327 18.512 -12.246 1.00 17.47 98 LEU A N 1
ATOM 806 C CA . LEU A 1 100 ? 36.804 18.398 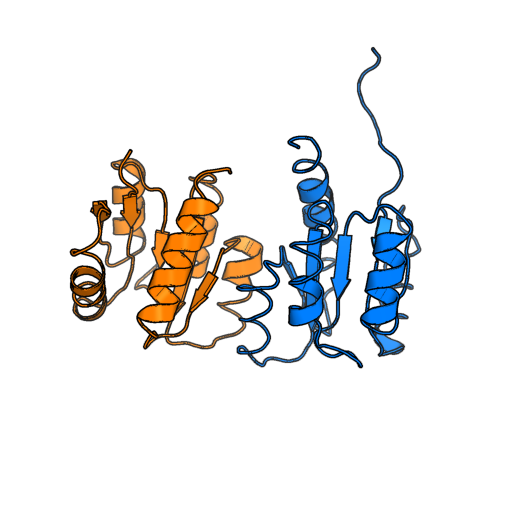-10.881 1.00 17.35 98 LEU A CA 1
ATOM 807 C C . LEU A 1 100 ? 36.735 19.768 -10.195 1.00 16.76 98 LEU A C 1
ATOM 808 O O . LEU A 1 100 ? 36.269 19.869 -9.035 1.00 15.19 98 LEU A O 1
ATOM 813 N N . ILE A 1 101 ? 37.165 20.821 -10.899 1.00 12.95 99 ILE A N 1
ATOM 814 C CA A ILE A 1 101 ? 37.113 22.196 -10.379 0.50 13.44 99 ILE A CA 1
ATOM 815 C CA B ILE A 1 101 ? 37.129 22.126 -10.279 0.50 12.74 99 ILE A CA 1
ATOM 816 C C . ILE A 1 101 ? 35.664 22.573 -10.062 1.00 13.20 99 ILE A C 1
ATOM 817 O O . ILE A 1 101 ? 35.345 23.153 -9.009 1.00 13.96 99 ILE A O 1
ATOM 826 N N . ALA A 1 102 ? 34.748 22.230 -10.972 1.00 12.08 100 ALA A N 1
ATOM 827 C CA . ALA A 1 102 ? 33.337 22.520 -10.742 1.00 11.90 100 ALA A CA 1
ATOM 828 C C . ALA A 1 102 ? 32.783 21.855 -9.485 1.00 10.47 100 ALA A C 1
ATOM 829 O O . ALA A 1 102 ? 31.996 22.472 -8.771 1.00 11.88 100 ALA A O 1
ATOM 831 N N . LYS A 1 103 ? 33.176 20.637 -9.202 1.00 11.05 101 LYS A N 1
ATOM 832 C CA A LYS A 1 103 ? 32.787 20.016 -7.999 0.50 11.97 101 LYS A CA 1
ATOM 833 C CA B LYS A 1 103 ? 32.788 20.026 -7.982 0.50 11.09 101 LYS A CA 1
ATOM 834 C C . LYS A 1 103 ? 33.332 20.706 -6.745 1.00 8.35 101 LYS A C 1
ATOM 835 O O . LYS A 1 103 ? 32.676 20.778 -5.766 1.00 8.53 101 LYS A O 1
ATOM 846 N N . ALA A 1 104 ? 34.568 21.164 -6.882 1.00 9.01 102 ALA A N 1
ATOM 847 C CA . ALA A 1 104 ? 35.184 21.900 -5.768 1.00 8.97 102 ALA A CA 1
ATOM 848 C C . ALA A 1 104 ? 34.455 23.202 -5.468 1.00 7.30 102 ALA A C 1
ATOM 849 O O . ALA A 1 104 ? 34.372 23.607 -4.288 1.00 9.45 102 ALA A O 1
ATOM 851 N N . ILE A 1 105 ? 33.946 23.871 -6.519 1.00 7.96 103 ILE A N 1
ATOM 852 C CA . ILE A 1 105 ? 33.124 25.072 -6.343 1.00 8.30 103 ILE A CA 1
ATOM 853 C C . ILE A 1 105 ? 31.713 24.733 -5.838 1.00 9.68 103 ILE A C 1
ATOM 854 O O . ILE A 1 105 ? 31.239 25.298 -4.852 1.00 10.70 103 ILE A O 1
ATOM 859 N N . ASN A 1 106 ? 31.061 23.792 -6.514 1.00 8.95 104 ASN A N 1
ATOM 860 C CA . ASN A 1 106 ? 29.635 23.607 -6.309 1.00 9.39 104 ASN A CA 1
ATOM 861 C C . ASN A 1 106 ? 29.276 22.743 -5.134 1.00 10.36 104 ASN A C 1
ATOM 862 O O . ASN A 1 106 ? 28.183 22.874 -4.584 1.00 10.98 104 ASN A O 1
ATOM 867 N N . GLU A 1 107 ? 30.189 21.856 -4.764 1.00 9.46 105 GLU A N 1
ATOM 868 C CA . GLU A 1 107 ? 29.970 20.968 -3.632 1.00 10.78 105 GLU A CA 1
ATOM 869 C C . GLU A 1 107 ? 30.999 21.278 -2.545 1.00 11.26 105 GLU A C 1
ATOM 870 O O . GLU A 1 107 ? 30.640 21.392 -1.380 1.00 10.42 105 GLU A O 1
ATOM 876 N N . GLY A 1 108 ? 32.257 21.490 -2.932 1.00 7.98 106 GLY A N 1
ATOM 877 C CA . GLY A 1 108 ? 33.300 21.832 -1.953 1.00 8.65 106 GLY A CA 1
ATOM 878 C C . GLY A 1 108 ? 33.195 23.254 -1.420 1.00 9.53 106 GLY A C 1
ATOM 879 O O . GLY A 1 108 ? 33.723 23.555 -0.338 1.00 9.46 106 GLY A O 1
ATOM 880 N N . GLU A 1 109 ? 32.563 24.138 -2.191 1.00 8.59 107 GLU A N 1
ATOM 881 C CA . GLU A 1 109 ? 32.460 25.582 -1.863 1.00 7.75 107 GLU A CA 1
ATOM 882 C C . GLU A 1 109 ? 33.808 26.140 -1.404 1.00 7.66 107 GLU A C 1
ATOM 883 O O . GLU A 1 109 ? 33.938 26.795 -0.357 1.00 7.83 107 GLU A O 1
ATOM 889 N N . ILE A 1 110 ? 34.819 25.886 -2.220 1.00 7.72 108 ILE A N 1
ATOM 890 C CA . ILE A 1 110 ? 36.157 26.358 -1.852 1.00 6.04 108 ILE A CA 1
ATOM 891 C C . ILE A 1 110 ? 36.262 27.871 -1.807 1.00 7.97 108 ILE A C 1
ATOM 892 O O . ILE A 1 110 ? 35.620 28.573 -2.608 1.00 8.22 108 ILE A O 1
ATOM 897 N N . TYR A 1 111 ? 37.104 28.363 -0.902 1.00 7.05 109 TYR A N 1
ATOM 898 C CA . TYR A 1 111 ? 37.325 29.790 -0.823 1.00 8.28 109 TYR A CA 1
ATOM 899 C C . TYR A 1 111 ? 38.339 30.280 -1.860 1.00 6.63 109 TYR A C 1
ATOM 900 O O . TYR A 1 111 ? 38.180 31.393 -2.417 1.00 8.47 109 TYR A O 1
ATOM 909 N N . ARG A 1 112 ? 39.402 29.485 -2.067 1.00 6.55 110 ARG A N 1
ATOM 910 C CA . ARG A 1 112 ? 40.403 29.796 -3.068 1.00 7.71 110 ARG A CA 1
ATOM 911 C C . ARG A 1 112 ? 40.812 28.548 -3.815 1.00 7.88 110 ARG A C 1
ATOM 912 O O . ARG A 1 112 ? 40.710 27.411 -3.289 1.00 7.91 110 ARG A O 1
ATOM 920 N N . TYR A 1 113 ? 41.299 28.776 -5.030 1.00 8.84 111 TYR A N 1
ATOM 921 C CA . TYR A 1 113 ? 41.854 27.706 -5.872 1.00 9.60 111 TYR A CA 1
ATOM 922 C C . TYR A 1 113 ? 43.295 28.092 -6.169 1.00 10.67 111 TYR A C 1
ATOM 923 O O . TYR A 1 113 ? 43.566 29.239 -6.575 1.00 14.03 111 TYR A O 1
ATOM 932 N N . LEU A 1 114 ? 44.202 27.131 -6.008 1.00 10.29 112 LEU A N 1
ATOM 933 C CA . LEU A 1 114 ? 45.631 27.347 -6.303 1.00 12.59 112 LEU A CA 1
ATOM 934 C C . LEU A 1 114 ? 46.105 26.221 -7.216 1.00 10.21 112 LEU A C 1
ATOM 935 O O . LEU A 1 114 ? 45.657 25.096 -7.066 1.00 10.67 112 LEU A O 1
ATOM 940 N N . SER A 1 115 ? 47.036 26.527 -8.120 1.00 12.58 113 SER A N 1
ATOM 941 C CA A SER A 1 115 ? 47.601 25.565 -9.055 0.50 12.53 113 SER A CA 1
ATOM 942 C CA B SER A 1 115 ? 47.560 25.511 -9.031 0.50 12.66 113 SER A CA 1
ATOM 943 C C . SER A 1 115 ? 48.837 24.891 -8.484 1.00 12.98 113 SER A C 1
ATOM 944 O O . SER A 1 115 ? 49.448 25.412 -7.551 1.00 16.37 113 SER A O 1
ATOM 949 N N . LYS A 1 116 ? 49.187 23.743 -9.055 1.00 12.19 114 LYS A N 1
ATOM 950 C CA . LYS A 1 116 ? 50.501 23.118 -8.869 1.00 13.49 114 LYS A CA 1
ATOM 951 C C . LYS A 1 116 ? 51.179 23.174 -10.233 1.00 13.78 114 LYS A C 1
ATOM 952 O O . LYS A 1 116 ? 50.620 22.674 -11.220 1.00 17.18 114 LYS A O 1
ATOM 958 N N . PRO A 1 117 ? 52.361 23.792 -10.323 1.00 14.22 115 PRO A N 1
ATOM 959 C CA . PRO A 1 117 ? 53.086 24.517 -9.288 1.00 12.57 115 PRO A CA 1
ATOM 960 C C . PRO A 1 117 ? 52.431 25.861 -9.011 1.00 13.59 115 PRO A C 1
ATOM 961 O O . PRO A 1 117 ? 51.655 26.358 -9.828 1.00 15.46 115 PRO A O 1
ATOM 965 N N . TRP A 1 118 ? 52.747 26.432 -7.859 1.00 14.79 116 TRP A N 1
ATOM 966 C CA . TRP A 1 118 ? 52.215 27.728 -7.450 1.00 12.49 116 TRP A CA 1
ATOM 967 C C . TRP A 1 118 ? 53.320 28.753 -7.366 1.00 13.86 116 TRP A C 1
ATOM 968 O O . TRP A 1 118 ? 54.510 28.412 -7.314 1.00 17.46 116 TRP A O 1
ATOM 979 N N . ASP A 1 119 ? 52.923 30.022 -7.341 1.00 12.29 117 ASP A N 1
ATOM 980 C CA . ASP A 1 119 ? 53.816 31.108 -6.992 1.00 12.81 117 ASP A CA 1
ATOM 981 C C . ASP A 1 119 ? 53.734 31.260 -5.459 1.00 12.98 117 ASP A C 1
ATOM 982 O O . ASP A 1 119 ? 52.629 31.381 -4.888 1.00 14.10 117 ASP A O 1
ATOM 987 N N . ASP A 1 120 ? 54.889 31.254 -4.804 1.00 12.81 118 ASP A N 1
ATOM 988 C CA . ASP A 1 120 ? 54.932 31.326 -3.340 1.00 12.72 118 ASP A CA 1
ATOM 989 C C . ASP A 1 120 ? 54.168 32.531 -2.772 1.00 14.17 118 ASP A C 1
ATOM 990 O O . ASP A 1 120 ? 53.389 32.364 -1.826 1.00 11.97 118 ASP A O 1
ATOM 995 N N . GLN A 1 121 ? 54.373 33.722 -3.321 1.00 12.64 119 GLN A N 1
ATOM 996 C CA . GLN A 1 121 ? 53.699 34.887 -2.730 1.00 12.24 119 GLN A CA 1
ATOM 997 C C . GLN A 1 121 ? 52.187 34.872 -2.993 1.00 11.41 119 GLN A C 1
ATOM 998 O O . GLN A 1 121 ? 51.397 35.291 -2.118 1.00 12.94 119 GLN A O 1
ATOM 1004 N N . GLU A 1 122 ? 51.761 34.335 -4.142 1.00 10.36 120 GLU A N 1
ATOM 1005 C CA . GLU A 1 122 ? 50.321 34.148 -4.395 1.00 12.05 120 GLU A CA 1
ATOM 1006 C C . GLU A 1 122 ? 49.702 33.182 -3.385 1.00 10.60 120 GLU A C 1
ATOM 1007 O O . GLU A 1 122 ? 48.595 33.428 -2.881 1.00 10.64 120 GLU A O 1
ATOM 1013 N N . LEU A 1 123 ? 50.386 32.074 -3.099 1.00 10.14 121 LEU A N 1
ATOM 1014 C CA A LEU A 1 123 ? 49.869 31.115 -2.139 0.50 6.43 121 LEU A CA 1
ATOM 1015 C CA B LEU A 1 123 ? 49.865 31.110 -2.135 0.50 9.49 121 LEU A CA 1
ATOM 1016 C C . LEU A 1 123 ? 49.819 31.751 -0.746 1.00 7.95 121 LEU A C 1
ATOM 1017 O O . LEU A 1 123 ? 48.820 31.603 -0.047 1.00 10.55 121 LEU A O 1
ATOM 1026 N N . LEU A 1 124 ? 50.893 32.461 -0.362 1.00 9.31 122 LEU A N 1
ATOM 1027 C CA . LEU A 1 124 ? 50.890 33.080 0.980 1.00 10.22 122 LEU A CA 1
ATOM 1028 C C . LEU A 1 124 ? 49.794 34.113 1.133 1.00 8.61 122 LEU A C 1
ATOM 1029 O O . LEU A 1 124 ? 49.167 34.180 2.187 1.00 9.83 122 LEU A O 1
ATOM 1034 N N . LEU A 1 125 ? 49.530 34.890 0.084 1.00 8.35 123 LEU A N 1
ATOM 1035 C CA . LEU A 1 125 ? 48.432 35.852 0.130 1.00 8.41 123 LEU A CA 1
ATOM 1036 C C . LEU A 1 125 ? 47.069 35.130 0.260 1.00 7.90 123 LEU A C 1
ATOM 1037 O O . LEU A 1 125 ? 46.219 35.522 1.060 1.00 9.25 123 LEU A O 1
ATOM 1042 N N . ALA A 1 126 ? 46.865 34.052 -0.509 1.00 7.86 124 ALA A N 1
ATOM 1043 C CA . ALA A 1 126 ? 45.609 33.289 -0.397 1.00 8.84 124 ALA A CA 1
ATOM 1044 C C . ALA A 1 126 ? 45.427 32.747 1.020 1.00 8.34 124 ALA A C 1
ATOM 1045 O O . ALA A 1 126 ? 44.306 32.722 1.550 1.00 9.75 124 ALA A O 1
ATOM 1047 N N . LEU A 1 127 ? 46.535 32.317 1.637 1.00 9.12 125 LEU A N 1
ATOM 1048 C CA A LEU A 1 127 ? 46.491 31.832 2.998 0.50 10.38 125 LEU A CA 1
ATOM 1049 C CA B LEU A 1 127 ? 46.450 31.839 3.010 0.50 8.38 125 LEU A CA 1
ATOM 1050 C C . LEU A 1 127 ? 46.075 32.944 3.982 1.00 8.71 125 LEU A C 1
ATOM 1051 O O . LEU A 1 127 ? 45.236 32.717 4.852 1.00 10.01 125 LEU A O 1
ATOM 1060 N N . ARG A 1 128 ? 46.680 34.140 3.848 1.00 9.18 126 ARG A N 1
ATOM 1061 C CA . ARG A 1 128 ? 46.309 35.270 4.708 1.00 8.90 126 ARG A CA 1
ATOM 1062 C C . ARG A 1 128 ? 44.825 35.597 4.547 1.00 8.60 126 ARG A C 1
ATOM 1063 O O . ARG A 1 128 ? 44.115 35.815 5.527 1.00 9.03 126 ARG A O 1
ATOM 1071 N N . GLN A 1 129 ? 44.372 35.656 3.302 1.00 8.03 127 GLN A N 1
ATOM 1072 C CA . GLN A 1 129 ? 42.966 35.965 3.041 1.00 9.02 127 GLN A CA 1
ATOM 1073 C C . GLN A 1 129 ? 42.040 34.890 3.593 1.00 7.41 127 GLN A C 1
ATOM 1074 O O . GLN A 1 129 ? 40.986 35.224 4.183 1.00 9.11 127 GLN A O 1
ATOM 1080 N N . ALA A 1 130 ? 42.435 33.630 3.458 1.00 7.68 128 ALA A N 1
ATOM 1081 C CA . ALA A 1 130 ? 41.629 32.541 3.975 1.00 7.87 128 ALA A CA 1
ATOM 1082 C C . ALA A 1 130 ? 41.574 32.538 5.496 1.00 7.69 128 ALA A C 1
ATOM 1083 O O . ALA A 1 130 ? 40.511 32.285 6.061 1.00 9.27 128 ALA A O 1
ATOM 1085 N N . LEU A 1 131 ? 42.715 32.795 6.157 1.00 8.43 129 LEU A N 1
ATOM 1086 C CA . LEU A 1 131 ? 42.676 32.862 7.631 1.00 7.47 129 LEU A CA 1
ATOM 1087 C C . LEU A 1 131 ? 41.885 34.042 8.151 1.00 7.63 129 LEU A C 1
ATOM 1088 O O . LEU A 1 131 ? 41.179 33.934 9.150 1.00 9.04 129 LEU A O 1
ATOM 1093 N N . GLU A 1 132 ? 41.979 35.170 7.458 1.00 7.02 130 GLU A N 1
ATOM 1094 C CA . GLU A 1 132 ? 41.212 36.327 7.885 1.00 9.01 130 GLU A CA 1
ATOM 1095 C C . GLU A 1 132 ? 39.716 36.061 7.701 1.00 8.00 130 GLU A C 1
ATOM 1096 O O . GLU A 1 132 ? 38.919 36.406 8.572 1.00 10.88 130 GLU A O 1
ATOM 1102 N N . HIS A 1 133 ? 39.352 35.421 6.577 1.00 8.07 131 HIS A N 1
ATOM 1103 C CA . HIS A 1 133 ? 37.956 35.031 6.337 1.00 10.63 131 HIS A CA 1
ATOM 1104 C C . HIS A 1 133 ? 37.460 34.107 7.432 1.00 9.72 131 HIS A C 1
ATOM 1105 O O . HIS A 1 133 ? 36.383 34.313 7.972 1.00 12.01 131 HIS A O 1
ATOM 1112 N N . GLN A 1 134 ? 38.262 33.102 7.761 1.00 9.05 132 GLN A N 1
ATOM 1113 C CA . GLN A 1 134 ? 37.878 32.151 8.792 1.00 11.03 132 GLN A CA 1
ATOM 1114 C C . GLN A 1 134 ? 37.633 32.835 10.125 1.00 10.78 132 GLN A C 1
ATOM 1115 O O . GLN A 1 134 ? 36.649 32.529 10.823 1.00 12.44 132 GLN A O 1
ATOM 1121 N N . HIS A 1 135 ? 38.508 33.772 10.466 1.00 10.97 133 HIS A N 1
ATOM 1122 C CA . HIS A 1 135 ? 38.353 34.494 11.731 1.00 10.41 133 HIS A CA 1
ATOM 1123 C C . HIS A 1 135 ? 37.092 35.354 11.739 1.00 14.23 133 HIS A C 1
ATOM 1124 O O . HIS A 1 135 ? 36.356 35.372 12.733 1.00 15.25 133 HIS A O 1
ATOM 1131 N N . SER A 1 136 ? 36.815 36.037 10.626 1.00 15.98 134 SER A N 1
ATOM 1132 C CA A SER A 1 136 ? 35.637 36.894 10.536 0.50 18.05 134 SER A CA 1
ATOM 1133 C CA B SER A 1 136 ? 35.636 36.899 10.547 0.50 19.41 134 SER A CA 1
ATOM 1134 C C . SER A 1 136 ? 34.349 36.078 10.593 1.00 22.32 134 SER A C 1
ATOM 1135 O O . SER A 1 136 ? 33.369 36.499 11.216 1.00 26.71 134 SER A O 1
ATOM 1140 N N . GLU A 1 137 ? 34.366 34.904 9.961 1.00 19.30 135 GLU A N 1
ATOM 1141 C CA . GLU A 1 137 ? 33.225 33.985 9.957 1.00 23.97 135 GLU A CA 1
ATOM 1142 C C . GLU A 1 137 ? 32.987 33.370 11.334 1.00 31.56 135 GLU A C 1
ATOM 1143 O O . GLU A 1 137 ? 31.839 33.124 11.712 1.00 32.46 135 GLU A O 1
ATOM 1149 N N . ARG A 1 138 ? 34.065 33.127 12.072 1.00 27.25 136 ARG A N 1
ATOM 1150 C CA . ARG A 1 138 ? 33.966 32.551 13.408 1.00 42.47 136 ARG A CA 1
ATOM 1151 C C . ARG A 1 138 ? 33.492 33.588 14.421 1.00 50.45 136 ARG A C 1
ATOM 1152 O O . ARG A 1 138 ? 32.896 33.245 15.442 1.00 52.70 136 ARG A O 1
ATOM 1160 N N . GLU A 1 139 ? 33.763 34.857 14.133 1.00 58.71 137 GLU A N 1
ATOM 1161 C CA . GLU A 1 139 ? 33.219 35.954 14.924 1.00 68.31 137 GLU A CA 1
ATOM 1162 C C . GLU A 1 139 ? 31.698 36.009 14.819 1.00 71.03 137 GLU A C 1
ATOM 1163 O O . GLU A 1 139 ? 31.032 36.638 15.642 1.00 71.93 137 GLU A O 1
ATOM 1169 N N . ARG A 1 140 ? 31.156 35.347 13.803 1.00 74.38 138 ARG A N 1
ATOM 1170 C CA . ARG A 1 140 ? 29.741 35.473 13.474 1.00 77.84 138 ARG A CA 1
ATOM 1171 C C . ARG A 1 140 ? 28.910 34.421 14.200 1.00 80.43 138 ARG A C 1
ATOM 1172 O O . ARG A 1 140 ? 27.988 34.750 14.946 1.00 82.55 138 ARG A O 1
ATOM 1180 N N . LEU A 1 141 ? 29.242 33.154 13.976 1.00 81.06 139 LEU A N 1
ATOM 1181 C CA . LEU A 1 1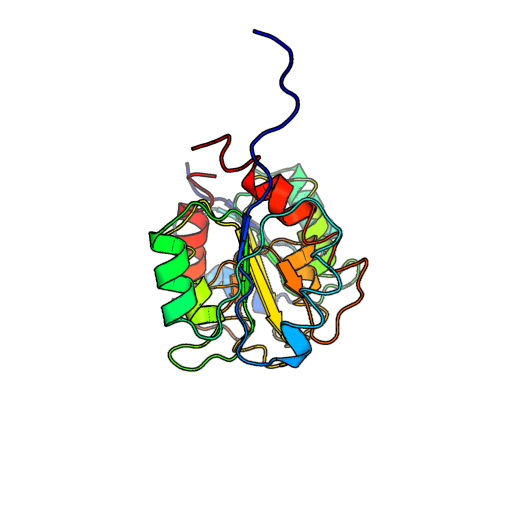41 ? 28.545 32.052 14.629 1.00 81.09 139 LEU A CA 1
ATOM 1182 C C . LEU A 1 141 ? 29.299 31.580 15.868 1.00 80.41 139 LEU A C 1
ATOM 1183 O O . LEU A 1 141 ? 28.998 31.999 16.986 1.00 79.40 139 LEU A O 1
ATOM 1188 N N . ARG B 1 13 ? 10.768 38.704 1.670 1.00 54.04 11 ARG B N 1
ATOM 1189 C CA . ARG B 1 13 ? 10.259 39.181 0.349 1.00 49.73 11 ARG B CA 1
ATOM 1190 C C . ARG B 1 13 ? 10.647 38.256 -0.823 1.00 43.17 11 ARG B C 1
ATOM 1191 O O . ARG B 1 13 ? 11.278 37.204 -0.644 1.00 43.81 11 ARG B O 1
ATOM 1199 N N . ARG B 1 14 ? 10.242 38.673 -2.016 1.00 33.83 12 ARG B N 1
ATOM 1200 C CA . ARG B 1 14 ? 10.473 37.953 -3.260 1.00 24.09 12 ARG B CA 1
ATOM 1201 C C . ARG B 1 14 ? 11.934 38.125 -3.716 1.00 22.29 12 ARG B C 1
ATOM 1202 O O . ARG B 1 14 ? 12.439 39.250 -3.744 1.00 21.99 12 ARG B O 1
ATOM 1210 N N . PRO B 1 15 ? 12.621 37.012 -4.055 1.00 14.10 13 PRO B N 1
ATOM 1211 C CA . PRO B 1 15 ? 14.028 37.116 -4.474 1.00 15.55 13 PRO B CA 1
ATOM 1212 C C . PRO B 1 15 ? 14.189 37.903 -5.753 1.00 11.77 13 PRO B C 1
ATOM 1213 O O . PRO B 1 15 ? 13.344 37.847 -6.636 1.00 12.99 13 PRO B O 1
ATOM 1217 N N . GLU B 1 16 ? 15.303 38.628 -5.850 1.00 9.81 14 GLU B N 1
ATOM 1218 C CA . GLU B 1 16 ? 15.591 39.407 -7.030 1.00 10.86 14 GLU B CA 1
ATOM 1219 C C . GLU B 1 16 ? 16.854 38.855 -7.709 1.00 8.15 14 GLU B C 1
ATOM 1220 O O . GLU B 1 16 ? 17.892 38.755 -7.073 1.00 9.73 14 GLU B O 1
ATOM 1226 N N . ILE B 1 17 ? 16.718 38.527 -8.989 1.00 9.31 15 ILE B N 1
ATOM 1227 C CA . ILE B 1 17 ? 17.783 37.860 -9.757 1.00 8.08 15 ILE B CA 1
ATOM 1228 C C . ILE B 1 17 ? 18.159 38.706 -10.959 1.00 9.12 15 ILE B C 1
ATOM 1229 O O . ILE B 1 17 ? 17.291 39.067 -11.750 1.00 10.47 15 ILE B O 1
ATOM 1234 N N . LEU B 1 18 ? 19.460 38.973 -11.107 1.00 7.94 16 LEU B N 1
ATOM 1235 C CA . LEU B 1 18 ? 20.004 39.673 -12.276 1.00 8.14 16 LEU B CA 1
ATOM 1236 C C . LEU B 1 18 ? 20.700 38.660 -13.168 1.00 8.18 16 LEU B C 1
ATOM 1237 O O . LEU B 1 18 ? 21.584 37.937 -12.705 1.00 8.34 16 LEU B O 1
ATOM 1242 N N . LEU B 1 19 ? 20.274 38.606 -14.426 1.00 7.92 17 LEU B N 1
ATOM 1243 C CA A LEU B 1 19 ? 20.864 37.729 -15.420 0.50 8.95 17 LEU B CA 1
ATOM 1244 C CA B LEU B 1 19 ? 20.856 37.732 -15.446 0.50 7.45 17 LEU B CA 1
ATOM 1245 C C . LEU B 1 19 ? 21.671 38.571 -16.389 1.00 7.80 17 LEU B C 1
ATOM 1246 O O . LEU B 1 19 ? 21.149 39.557 -16.924 1.00 8.78 17 LEU B O 1
ATOM 1255 N N . VAL B 1 20 ? 22.938 38.190 -16.596 1.00 7.12 18 VAL B N 1
ATOM 1256 C CA . VAL B 1 20 ? 23.837 38.955 -17.454 1.00 7.31 18 VAL B CA 1
ATOM 1257 C C . VAL B 1 20 ? 24.406 38.033 -18.543 1.00 6.98 18 VAL B C 1
ATOM 1258 O O . VAL B 1 20 ? 25.087 37.026 -18.221 1.00 8.41 18 VAL B O 1
ATOM 1262 N N . ASP B 1 21 ? 24.068 38.312 -19.809 1.00 8.86 19 ASP B N 1
ATOM 1263 C CA . ASP B 1 21 ? 24.599 37.466 -20.905 1.00 7.59 19 ASP B CA 1
ATOM 1264 C C . ASP B 1 21 ? 24.600 38.334 -22.142 1.00 10.73 19 ASP B C 1
ATOM 1265 O O . ASP B 1 21 ? 23.677 39.119 -22.337 1.00 9.99 19 ASP B O 1
ATOM 1270 N N . SER B 1 22 ? 25.615 38.158 -22.983 1.00 12.67 20 SER B N 1
ATOM 1271 C CA . SER B 1 22 ? 25.741 38.978 -24.186 1.00 13.84 20 SER B CA 1
ATOM 1272 C C . SER B 1 22 ? 24.674 38.676 -25.219 1.00 15.24 20 SER B C 1
ATOM 1273 O O . SER B 1 22 ? 24.434 39.526 -26.098 1.00 17.36 20 SER B O 1
ATOM 1276 N N . GLN B 1 23 ? 24.058 37.491 -25.143 1.00 10.77 21 GLN B N 1
ATOM 1277 C CA A GLN B 1 23 ? 23.130 37.051 -26.190 0.50 13.51 21 GLN B CA 1
ATOM 1278 C CA B GLN B 1 23 ? 23.136 37.052 -26.194 0.50 13.79 21 GLN B CA 1
ATOM 1279 C C . GLN B 1 23 ? 21.686 37.096 -25.770 1.00 16.19 21 GLN B C 1
ATOM 1280 O O . GLN B 1 23 ? 21.303 36.505 -24.764 1.00 14.51 21 GLN B O 1
ATOM 1291 N N . GLU B 1 24 ? 20.890 37.802 -26.573 1.00 19.25 22 GLU B N 1
ATOM 1292 C CA . GLU B 1 24 ? 19.462 37.854 -26.454 1.00 20.78 22 GLU B CA 1
ATOM 1293 C C . GLU B 1 24 ? 18.822 36.466 -26.290 1.00 12.33 22 GLU B C 1
ATOM 1294 O O . GLU B 1 24 ? 17.957 36.296 -25.441 1.00 18.00 22 GLU B O 1
ATOM 1300 N N . VAL B 1 25 ? 19.257 35.505 -27.101 1.00 16.45 23 VAL B N 1
ATOM 1301 C CA . VAL B 1 25 ? 18.675 34.153 -27.081 1.00 17.34 23 VAL B CA 1
ATOM 1302 C C . VAL B 1 25 ? 18.791 33.494 -25.695 1.00 16.16 23 VAL B C 1
ATOM 1303 O O . VAL B 1 25 ? 17.865 32.837 -25.211 1.00 17.79 23 VAL B O 1
ATOM 1307 N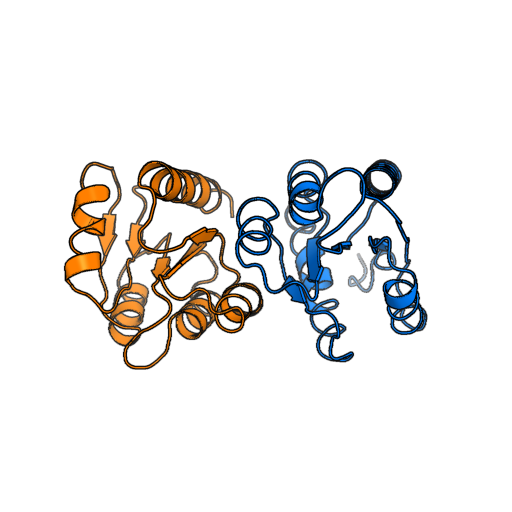 N . ILE B 1 26 ? 19.922 33.744 -25.032 1.00 13.23 24 ILE B N 1
ATOM 1308 C CA . ILE B 1 26 ? 20.174 33.162 -23.728 1.00 13.62 24 ILE B CA 1
ATOM 1309 C C . ILE B 1 26 ? 19.318 33.832 -22.662 1.00 11.73 24 ILE B C 1
ATOM 1310 O O . ILE B 1 26 ? 18.713 33.160 -21.845 1.00 12.94 24 ILE B O 1
ATOM 1315 N N . LEU B 1 27 ? 19.232 35.161 -22.698 1.00 11.30 25 LEU B N 1
ATOM 1316 C CA . LEU B 1 27 ? 18.324 35.859 -21.791 1.00 11.52 25 LEU B CA 1
ATOM 1317 C C . LEU B 1 27 ? 16.876 35.409 -21.954 1.00 10.55 25 LEU B C 1
ATOM 1318 O O . LEU B 1 27 ? 16.182 35.223 -20.966 1.00 12.44 25 LEU B O 1
ATOM 1323 N N . GLN B 1 28 ? 16.458 35.212 -23.216 1.00 14.47 26 GLN B N 1
ATOM 1324 C CA A GLN B 1 28 ? 15.099 34.732 -23.507 0.50 15.74 26 GLN B CA 1
ATOM 1325 C CA B GLN B 1 28 ? 15.108 34.732 -23.517 0.50 15.77 26 GLN B CA 1
ATOM 1326 C C . GLN B 1 28 ? 14.871 33.353 -22.889 1.00 13.24 26 GLN B C 1
ATOM 1327 O O . GLN B 1 28 ? 13.822 33.100 -22.254 1.00 15.32 26 GLN B O 1
ATOM 1338 N N . ARG B 1 29 ? 15.843 32.494 -23.013 1.00 11.58 27 ARG B N 1
ATOM 1339 C CA . ARG B 1 29 ? 15.708 31.177 -22.464 1.00 13.34 27 ARG B CA 1
ATOM 1340 C C . ARG B 1 29 ? 15.700 31.170 -20.950 1.00 15.18 27 ARG B C 1
ATOM 1341 O O . ARG B 1 29 ? 14.995 30.447 -20.360 1.00 15.84 27 ARG B O 1
ATOM 1349 N N . LEU B 1 30 ? 16.533 32.001 -20.347 1.00 13.08 28 LEU B N 1
ATOM 1350 C CA . LEU B 1 30 ? 16.478 32.110 -18.895 1.00 13.67 28 LEU B CA 1
ATOM 1351 C C . LEU B 1 30 ? 15.140 32.683 -18.444 1.00 13.20 28 LEU B C 1
ATOM 1352 O O . LEU B 1 30 ? 14.582 32.218 -17.472 1.00 14.45 28 LEU B O 1
ATOM 1357 N N . GLN B 1 31 ? 14.638 33.694 -19.155 1.00 11.88 29 GLN B N 1
ATOM 1358 C CA . GLN B 1 31 ? 13.313 34.241 -18.814 1.00 13.25 29 GLN B CA 1
ATOM 1359 C C . GLN B 1 31 ? 12.222 33.176 -18.868 1.00 13.42 29 GLN B C 1
ATOM 1360 O O . GLN B 1 31 ? 11.399 33.102 -17.968 1.00 16.55 29 GLN B O 1
ATOM 1366 N N . GLN B 1 32 ? 12.259 32.337 -19.866 1.00 14.53 30 GLN B N 1
ATOM 1367 C CA . GLN B 1 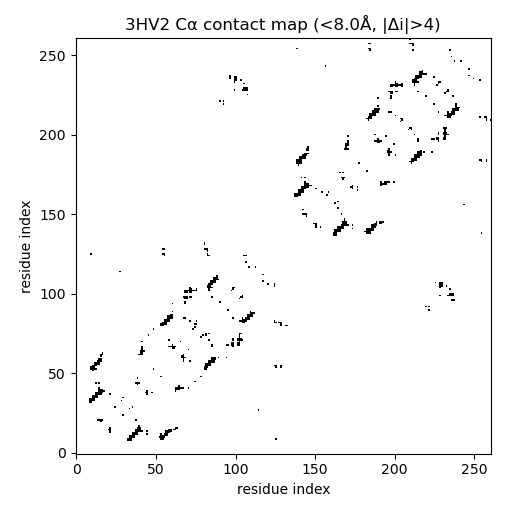32 ? 11.275 31.302 -19.981 1.00 17.74 30 GLN B CA 1
ATOM 1368 C C . GLN B 1 32 ? 11.382 30.251 -18.910 1.00 18.58 30 GLN B C 1
ATOM 1369 O O . GLN B 1 32 ? 10.417 29.771 -18.412 1.00 19.72 30 GLN B O 1
ATOM 1375 N N . LEU B 1 33 ? 12.589 29.928 -18.525 1.00 15.24 31 LEU B N 1
ATOM 1376 C CA . LEU B 1 33 ? 12.798 28.946 -17.462 1.00 14.84 31 LEU B CA 1
ATOM 1377 C C . LEU B 1 33 ? 12.339 29.472 -16.103 1.00 15.46 31 LEU B C 1
ATOM 1378 O O . LEU B 1 33 ? 11.776 28.735 -15.276 1.00 16.78 31 LEU B O 1
ATOM 1383 N N . LEU B 1 34 ? 12.608 30.755 -15.867 1.00 13.93 32 LEU B N 1
ATOM 1384 C CA . LEU B 1 34 ? 12.433 31.337 -14.538 1.00 16.41 32 LEU B CA 1
ATOM 1385 C C . LEU B 1 34 ? 11.118 32.082 -14.257 1.00 16.19 32 LEU B C 1
ATOM 1386 O O . LEU B 1 34 ? 10.713 32.207 -13.082 1.00 16.89 32 LEU B O 1
ATOM 1391 N N . SER B 1 35 ? 10.468 32.569 -15.319 1.00 19.95 33 SER B N 1
ATOM 1392 C CA A SER B 1 35 ? 9.197 33.289 -15.163 0.50 22.04 33 SER B CA 1
ATOM 1393 C CA B SER B 1 35 ? 9.183 33.279 -15.194 0.50 23.16 33 SER B CA 1
ATOM 1394 C C . SER B 1 35 ? 8.090 32.511 -14.427 1.00 23.51 33 SER B C 1
ATOM 1395 O O . SER B 1 35 ? 7.310 33.133 -13.707 1.00 25.53 33 SER B O 1
ATOM 1400 N N . PRO B 1 36 ? 8.022 31.154 -14.580 1.00 23.99 34 PRO B N 1
ATOM 1401 C CA . PRO B 1 36 ? 7.067 30.438 -13.699 1.00 23.17 34 PRO B CA 1
ATOM 1402 C C . PRO B 1 36 ? 7.312 30.479 -12.179 1.00 21.20 34 PRO B C 1
ATOM 1403 O O . PRO B 1 36 ? 6.415 30.129 -11.404 1.00 24.28 34 PRO B O 1
ATOM 1407 N N . LEU B 1 37 ? 8.511 30.872 -11.747 1.00 15.91 35 LEU B N 1
ATOM 1408 C CA . LEU B 1 37 ? 8.877 30.849 -10.348 1.00 12.98 35 LEU B CA 1
ATOM 1409 C C . LEU B 1 37 ? 8.688 32.239 -9.733 1.00 15.08 35 LEU B C 1
ATOM 1410 O O . LEU B 1 37 ? 8.699 33.239 -10.467 1.00 15.84 35 LEU B O 1
ATOM 1415 N N . PRO B 1 38 ? 8.537 32.311 -8.400 1.00 16.74 36 PRO B N 1
ATOM 1416 C CA . PRO B 1 38 ? 8.244 33.584 -7.757 1.00 15.53 36 PRO B CA 1
AT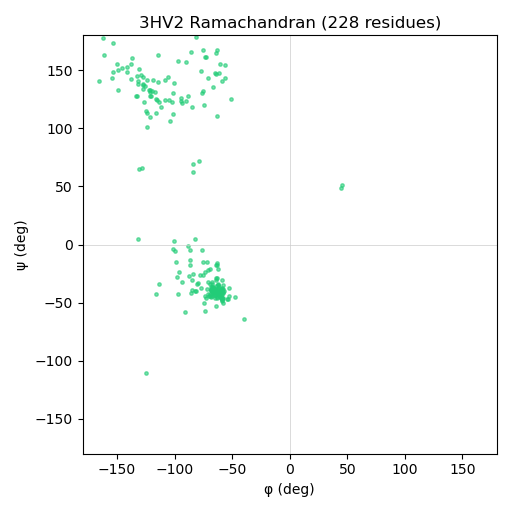OM 1417 C C . PRO B 1 38 ? 9.494 34.419 -7.486 1.00 13.28 36 PRO B C 1
ATOM 1418 O O . PRO B 1 38 ? 9.851 34.671 -6.344 1.00 16.21 36 PRO B O 1
ATOM 1422 N N . TYR B 1 39 ? 10.145 34.776 -8.579 1.00 13.56 37 TYR B N 1
ATOM 1423 C CA . TYR B 1 39 ? 11.378 35.562 -8.579 1.00 12.64 37 TYR B CA 1
ATOM 1424 C C . TYR B 1 39 ? 11.173 36.804 -9.432 1.00 12.57 37 TYR B C 1
ATOM 1425 O O . TYR B 1 39 ? 10.575 36.730 -10.495 1.00 15.12 37 TYR B O 1
ATOM 1434 N N . THR B 1 40 ? 11.735 37.924 -8.976 1.00 11.02 38 THR B N 1
ATOM 1435 C CA . THR B 1 40 ? 11.759 39.137 -9.758 1.00 11.22 38 THR B CA 1
ATOM 1436 C C . THR B 1 40 ? 13.038 39.138 -10.596 1.00 10.21 38 THR B C 1
ATOM 1437 O O . THR B 1 40 ? 14.117 39.016 -10.023 1.00 12.63 38 THR B O 1
ATOM 1441 N N . LEU B 1 41 ? 12.899 39.248 -11.917 1.00 10.15 39 LEU B N 1
ATOM 1442 C CA . LEU B 1 41 ? 14.045 39.117 -12.837 1.00 9.03 39 LEU B CA 1
ATOM 1443 C C . LEU B 1 41 ? 14.476 40.456 -13.397 1.00 11.71 39 LEU B C 1
ATOM 1444 O O . LEU B 1 41 ? 13.636 41.322 -13.685 1.00 12.86 39 LEU B O 1
ATOM 1449 N N . HIS B 1 42 ? 15.788 40.603 -13.584 1.00 9.18 40 HIS B N 1
ATOM 1450 C CA . HIS B 1 42 ? 16.369 41.775 -14.243 1.00 8.86 40 HIS B CA 1
ATOM 1451 C C . HIS B 1 42 ? 17.352 41.246 -15.264 1.00 9.24 40 HIS B C 1
ATOM 1452 O O . HIS B 1 42 ? 18.004 40.237 -14.985 1.00 9.69 40 HIS B O 1
ATOM 1459 N N . PHE B 1 43 ? 17.480 41.913 -16.417 1.00 8.90 41 PHE B N 1
ATOM 1460 C CA . PHE B 1 43 ? 18.293 41.420 -17.524 1.00 9.41 41 PHE B CA 1
ATOM 1461 C C . PHE B 1 43 ? 19.283 42.453 -17.998 1.00 8.93 41 PHE B C 1
ATOM 1462 O O . PHE B 1 43 ? 18.953 43.632 -18.147 1.00 9.58 41 PHE B O 1
ATOM 1470 N N . ALA B 1 44 ? 20.504 41.996 -18.250 1.00 8.44 42 ALA B N 1
ATOM 1471 C CA . ALA B 1 44 ? 21.579 42.848 -18.735 1.00 6.89 42 ALA B CA 1
ATOM 1472 C C . ALA B 1 44 ? 22.378 42.145 -19.828 1.00 8.75 42 ALA B C 1
ATOM 1473 O O . ALA B 1 44 ? 22.612 40.923 -19.741 1.00 8.19 42 ALA B O 1
ATOM 1475 N N . ARG B 1 45 ? 22.794 42.910 -20.841 1.00 9.67 43 ARG B N 1
ATOM 1476 C CA . ARG B 1 45 ? 23.571 42.351 -21.959 1.00 9.59 43 ARG B CA 1
ATOM 1477 C C . ARG B 1 45 ? 25.070 42.606 -21.844 1.00 11.12 43 ARG B C 1
ATOM 1478 O O . ARG B 1 45 ? 25.855 42.134 -22.683 1.00 12.70 43 ARG B O 1
ATOM 1486 N N . ASP B 1 46 ? 25.478 43.380 -20.841 1.00 8.06 44 ASP B N 1
ATOM 1487 C CA . ASP B 1 46 ? 26.876 43.675 -20.626 1.00 8.54 44 ASP B CA 1
ATOM 1488 C C . ASP B 1 46 ? 27.070 44.193 -19.203 1.00 7.57 44 ASP B C 1
ATOM 1489 O O . ASP B 1 46 ? 26.086 44.344 -18.453 1.00 8.89 44 ASP B O 1
ATOM 1494 N N . ALA B 1 47 ? 28.305 44.462 -18.835 1.00 7.62 45 ALA B N 1
ATOM 1495 C CA . ALA B 1 47 ? 28.616 44.883 -17.472 1.00 8.61 45 ALA B CA 1
ATOM 1496 C C . ALA B 1 47 ? 28.044 46.266 -17.163 1.00 7.85 45 ALA B C 1
ATOM 1497 O O . ALA B 1 47 ? 27.572 46.512 -16.063 1.00 9.14 45 ALA B O 1
ATOM 1499 N N . THR B 1 48 ? 28.083 47.185 -18.120 1.00 8.08 46 THR B N 1
ATOM 1500 C CA . THR B 1 48 ? 27.502 48.517 -17.895 1.00 8.97 46 THR B CA 1
ATOM 1501 C C . THR B 1 48 ? 26.020 48.440 -17.530 1.00 8.61 46 THR B C 1
ATOM 1502 O O . THR B 1 48 ? 25.592 49.058 -16.535 1.00 9.62 46 THR B O 1
ATOM 1506 N N . GLN B 1 49 ? 25.253 47.638 -18.263 1.00 8.45 47 GLN B N 1
ATOM 1507 C CA . GLN B 1 49 ? 23.849 47.477 -17.964 1.00 7.95 47 GLN B CA 1
ATOM 1508 C C . GLN B 1 49 ? 23.672 46.795 -16.614 1.00 7.84 47 GLN B C 1
ATOM 1509 O O . GLN B 1 49 ? 22.780 47.172 -15.839 1.00 9.01 47 GLN B O 1
ATOM 1515 N N . ALA B 1 50 ? 24.501 45.800 -16.314 1.00 6.70 48 ALA B N 1
ATOM 1516 C CA . ALA B 1 50 ? 24.382 45.113 -15.014 1.00 6.97 48 ALA B CA 1
ATOM 1517 C C . ALA B 1 50 ? 24.598 46.094 -13.861 1.00 7.90 48 ALA B C 1
ATOM 1518 O O . ALA B 1 50 ? 23.845 46.071 -12.859 1.00 7.59 48 ALA B O 1
ATOM 1520 N N . LEU B 1 51 ? 25.627 46.932 -13.974 1.00 7.65 49 LEU B N 1
ATOM 1521 C CA . LEU B 1 51 ? 25.922 47.884 -12.929 1.00 6.59 49 LEU B CA 1
ATOM 1522 C C . LEU B 1 51 ? 24.831 48.951 -12.805 1.00 9.53 49 LEU B C 1
ATOM 1523 O O . LEU B 1 51 ? 24.540 49.410 -11.691 1.00 8.98 49 LEU B O 1
ATOM 1528 N N . GLN B 1 52 ? 24.185 49.329 -13.915 1.00 7.30 50 GLN B N 1
ATOM 1529 C CA . GLN B 1 52 ? 23.072 50.265 -13.823 1.00 8.08 50 GLN B CA 1
ATOM 1530 C C . GLN B 1 52 ? 21.934 49.655 -13.021 1.00 8.43 50 GLN B C 1
ATOM 1531 O O . GLN B 1 52 ? 21.354 50.320 -12.148 1.00 8.67 50 GLN B O 1
ATOM 1537 N N . LEU B 1 53 ? 21.613 48.409 -13.307 1.00 7.66 51 LEU B N 1
ATOM 1538 C CA . LEU B 1 53 ? 20.568 47.702 -12.567 1.00 7.38 51 LEU B CA 1
ATOM 1539 C C . LEU B 1 53 ? 20.933 47.498 -11.097 1.00 8.77 51 LEU B C 1
ATOM 1540 O O . LEU B 1 53 ? 20.075 47.715 -10.222 1.00 8.09 51 LEU B O 1
ATOM 1545 N N . LEU B 1 54 ? 22.191 47.162 -10.818 1.00 6.57 52 LEU B N 1
ATOM 1546 C CA . LEU B 1 54 ? 22.595 46.973 -9.439 1.00 6.86 52 LEU B CA 1
ATOM 1547 C C . LEU B 1 54 ? 22.465 48.248 -8.624 1.00 8.91 52 LEU B C 1
ATOM 1548 O O . LEU B 1 54 ? 22.265 48.179 -7.413 1.00 9.89 52 LEU B O 1
ATOM 1553 N N . ALA B 1 55 ? 22.606 49.405 -9.268 1.00 7.54 53 ALA B N 1
ATOM 1554 C CA . ALA B 1 55 ? 22.499 50.668 -8.535 1.00 9.01 53 ALA B CA 1
ATOM 1555 C C . ALA B 1 55 ? 21.056 51.158 -8.416 1.00 8.73 53 ALA B C 1
ATOM 1556 O O . ALA B 1 55 ? 20.800 52.211 -7.801 1.00 9.68 53 ALA B O 1
ATOM 1558 N N . SER B 1 56 ? 20.109 50.453 -9.048 1.00 7.28 54 SER B N 1
ATOM 1559 C CA . SER B 1 56 ? 18.755 50.947 -9.111 1.00 8.49 54 SER B CA 1
ATOM 1560 C C . SER B 1 56 ? 17.700 49.917 -8.739 1.00 8.61 54 SER B C 1
ATOM 1561 O O . SER B 1 56 ? 16.521 50.195 -8.857 1.00 9.99 54 SER B O 1
ATOM 1564 N N . ARG B 1 57 ? 18.130 48.730 -8.303 1.00 8.55 55 ARG B N 1
ATOM 1565 C CA . ARG B 1 57 ? 17.228 47.629 -7.948 1.00 9.45 55 ARG B CA 1
ATOM 1566 C C . ARG B 1 57 ? 17.859 46.894 -6.795 1.00 9.00 55 ARG B C 1
ATOM 1567 O O . ARG B 1 57 ? 19.087 46.846 -6.688 1.00 10.06 55 ARG B O 1
ATOM 1575 N N . GLU B 1 58 ? 17.030 46.262 -5.958 1.00 9.16 56 GLU B N 1
ATOM 1576 C CA . GLU B 1 58 ? 17.547 45.313 -5.014 1.00 8.61 56 GLU B CA 1
ATOM 1577 C C . GLU B 1 58 ? 17.875 44.069 -5.837 1.00 13.22 56 GLU B C 1
ATOM 1578 O O . GLU B 1 58 ? 17.137 43.699 -6.768 1.00 16.12 56 GLU B O 1
ATOM 1584 N N . VAL B 1 59 ? 19.055 43.534 -5.629 1.00 11.06 57 VAL B N 1
ATOM 1585 C CA . VAL B 1 59 ? 19.461 42.316 -6.324 1.00 9.77 57 VAL B CA 1
ATOM 1586 C C . VAL B 1 59 ? 20.044 41.370 -5.290 1.00 9.29 57 VAL B C 1
ATOM 1587 O O . VAL B 1 59 ? 20.937 41.756 -4.529 1.00 10.56 57 VAL B O 1
ATOM 1591 N N . ASP B 1 60 ? 19.529 40.140 -5.274 1.00 8.80 58 ASP B N 1
ATOM 1592 C CA . ASP B 1 60 ? 20.023 39.112 -4.374 1.00 10.81 58 ASP B CA 1
ATOM 1593 C C . ASP B 1 60 ? 21.037 38.175 -5.031 1.00 8.36 58 ASP B C 1
ATOM 1594 O O . ASP B 1 60 ? 22.060 37.810 -4.418 1.00 10.24 58 ASP B O 1
ATOM 1599 N N . LEU B 1 61 ? 20.731 37.782 -6.256 1.00 8.64 59 LEU B N 1
ATOM 1600 C CA A LEU B 1 61 ? 21.512 36.783 -6.998 0.50 9.07 59 LEU B CA 1
ATOM 1601 C CA B LEU B 1 61 ? 21.545 36.809 -6.967 0.50 8.32 59 LEU B CA 1
ATOM 1602 C C . LEU B 1 61 ? 21.904 37.363 -8.332 1.00 8.20 59 LEU B C 1
ATOM 1603 O O . LEU B 1 61 ? 21.065 37.974 -8.990 1.00 8.64 59 LEU B O 1
ATOM 1612 N N . VAL B 1 62 ? 23.169 37.177 -8.719 1.00 8.05 60 VAL B N 1
ATOM 1613 C CA . VAL B 1 62 ? 23.631 37.595 -10.048 1.00 7.22 60 VAL B CA 1
ATOM 1614 C C . VAL B 1 62 ? 24.147 36.367 -10.766 1.00 8.71 60 VAL B C 1
ATOM 1615 O O . VAL B 1 62 ? 24.991 35.658 -10.207 1.00 9.02 60 VAL B O 1
ATOM 1619 N N . ILE B 1 63 ? 23.658 36.125 -11.980 1.00 6.96 61 ILE B N 1
ATOM 1620 C CA . ILE B 1 63 ? 24.131 35.024 -12.833 1.00 7.44 61 ILE B CA 1
ATOM 1621 C C . ILE B 1 63 ? 24.773 35.710 -14.032 1.00 9.21 61 ILE B C 1
ATOM 1622 O O . ILE B 1 63 ? 24.099 36.506 -14.669 1.00 9.72 61 ILE B O 1
ATOM 1627 N N . SER B 1 64 ? 26.041 35.419 -14.333 1.00 6.60 62 SER B N 1
ATOM 1628 C CA . SER B 1 64 ? 26.714 36.088 -15.440 1.00 7.27 62 SER B CA 1
ATOM 1629 C C . SER B 1 64 ? 27.429 35.103 -16.335 1.00 7.35 62 SER B C 1
ATOM 1630 O O . SER B 1 64 ? 28.057 34.123 -15.853 1.00 7.92 62 SER B O 1
ATOM 1633 N N . ALA B 1 65 ? 27.348 35.373 -17.628 1.00 7.42 63 ALA B N 1
ATOM 1634 C CA . ALA B 1 65 ? 28.241 34.738 -18.590 1.00 8.12 63 ALA B CA 1
ATOM 1635 C C . ALA B 1 65 ? 29.689 35.134 -18.324 1.00 8.16 63 ALA B C 1
ATOM 1636 O O . ALA B 1 65 ? 29.979 36.084 -17.564 1.00 8.23 63 ALA B O 1
ATOM 1638 N N . ALA B 1 66 ? 30.620 34.419 -18.957 1.00 8.02 64 ALA B N 1
ATOM 1639 C CA . ALA B 1 66 ? 32.036 34.777 -18.853 1.00 9.76 64 ALA B CA 1
ATOM 1640 C C . ALA B 1 66 ? 32.436 35.816 -19.863 1.00 10.37 64 ALA B C 1
ATOM 1641 O O . ALA B 1 66 ? 33.221 36.712 -19.534 1.00 12.61 64 ALA B O 1
ATOM 1643 N N . HIS B 1 67 ? 31.952 35.678 -21.090 1.00 8.89 65 HIS B N 1
ATOM 1644 C CA . HIS B 1 67 ? 32.309 36.606 -22.153 1.00 9.22 65 HIS B CA 1
ATOM 1645 C C . HIS B 1 67 ? 31.255 37.686 -22.230 1.00 10.67 65 HIS B C 1
ATOM 1646 O O . HIS B 1 67 ? 30.051 37.403 -22.329 1.00 12.89 65 HIS B O 1
ATOM 1653 N N . LEU B 1 68 ? 31.711 38.923 -22.150 1.00 9.98 66 LEU B N 1
ATOM 1654 C CA . LEU B 1 68 ? 30.825 40.082 -22.276 1.00 10.84 66 LEU B CA 1
ATOM 1655 C C . LEU B 1 68 ? 31.569 41.066 -23.172 1.00 12.14 66 LEU B C 1
ATOM 1656 O O . LEU B 1 68 ? 32.798 40.923 -23.330 1.00 16.19 66 LEU B O 1
ATOM 1661 N N . PRO B 1 69 ? 30.855 42.040 -23.784 1.00 9.80 67 PRO B N 1
ATOM 1662 C CA . PRO B 1 69 ? 31.563 42.881 -24.775 1.00 14.62 67 PRO B CA 1
ATOM 1663 C C . PRO B 1 69 ? 32.692 43.749 -24.286 1.00 19.90 67 PRO B C 1
ATOM 1664 O O . PRO B 1 69 ? 33.607 44.046 -25.069 1.00 17.22 67 PRO B O 1
ATOM 1668 N N . GLN B 1 70 ? 32.657 44.186 -23.031 1.00 14.67 68 GLN B N 1
ATOM 1669 C CA . GLN B 1 70 ? 33.745 45.001 -22.513 1.00 12.99 68 GLN B CA 1
ATOM 1670 C C . GLN B 1 70 ? 34.250 44.298 -21.254 1.00 13.35 68 GLN B C 1
ATOM 1671 O O . GLN B 1 70 ? 34.853 43.231 -21.365 1.00 15.54 68 GLN B O 1
ATOM 1677 N N . MET B 1 71 ? 34.034 44.854 -20.070 1.00 10.87 69 MET B N 1
ATOM 1678 C CA . MET B 1 71 ? 34.387 44.187 -18.828 1.00 8.81 69 MET B CA 1
ATOM 1679 C C . MET B 1 71 ? 33.798 42.766 -18.836 1.00 9.77 69 MET B C 1
ATOM 1680 O O . MET B 1 71 ? 32.599 42.605 -19.073 1.00 10.25 69 MET B O 1
ATOM 1685 N N . ASP B 1 72 ? 34.653 41.758 -18.625 1.00 10.07 70 ASP B N 1
ATOM 1686 C CA . ASP B 1 72 ? 34.184 40.381 -18.742 1.00 7.88 70 ASP B CA 1
ATOM 1687 C C . ASP B 1 72 ? 33.470 39.882 -17.502 1.00 9.92 70 ASP B C 1
ATOM 1688 O O . ASP B 1 72 ? 33.354 40.605 -16.512 1.00 10.22 70 ASP B O 1
ATOM 1693 N N . GLY B 1 73 ? 32.990 38.651 -17.565 1.00 9.16 71 GLY B N 1
ATOM 1694 C CA . GLY B 1 73 ? 32.168 38.112 -16.495 1.00 9.39 71 GLY B CA 1
ATOM 1695 C C . GLY B 1 73 ? 32.905 37.986 -15.170 1.00 8.12 71 GLY B C 1
ATOM 1696 O O . GLY B 1 73 ? 32.403 38.437 -14.154 1.00 8.23 71 GLY B O 1
ATOM 1697 N N . PRO B 1 74 ? 34.082 37.330 -15.135 1.00 8.48 72 PRO B N 1
ATOM 1698 C CA . PRO B 1 74 ? 34.780 37.203 -13.848 1.00 7.83 72 PRO B CA 1
ATOM 1699 C C . PRO B 1 74 ? 35.171 38.558 -13.271 1.00 10.15 72 PRO B C 1
ATOM 1700 O O . PRO B 1 74 ? 35.096 38.724 -12.045 1.00 9.72 72 PRO B O 1
ATOM 1704 N N . THR B 1 75 ? 35.529 39.517 -14.129 1.00 9.25 73 THR B N 1
ATOM 1705 C CA . THR B 1 75 ? 35.882 40.872 -13.652 1.00 8.89 73 THR B CA 1
ATOM 1706 C C . THR B 1 75 ? 34.634 41.550 -13.075 1.00 7.60 73 THR B C 1
ATOM 1707 O O . THR B 1 75 ? 34.675 42.142 -11.989 1.00 10.31 73 THR B O 1
ATOM 1711 N N . LEU B 1 76 ? 33.510 41.418 -13.785 1.00 9.00 74 LEU B N 1
ATOM 1712 C CA . LEU B 1 76 ? 32.236 41.946 -13.279 1.00 7.11 74 LEU B CA 1
ATOM 1713 C C . LEU B 1 76 ? 31.851 41.303 -11.937 1.00 7.46 74 LEU B C 1
ATOM 1714 O O . LEU B 1 76 ? 31.458 42.001 -10.987 1.00 8.33 74 LEU B O 1
ATOM 1719 N N . LEU B 1 77 ? 32.018 39.984 -11.843 1.00 7.37 75 LEU B N 1
ATOM 1720 C CA . LEU B 1 77 ? 31.635 39.300 -10.601 1.00 7.24 75 LEU B CA 1
ATOM 1721 C C . LEU B 1 77 ? 32.545 39.697 -9.429 1.00 7.11 75 LEU B C 1
ATOM 1722 O O . LEU B 1 77 ? 32.075 39.809 -8.318 1.00 8.30 75 LEU B O 1
ATOM 1727 N N . ALA B 1 78 ? 33.818 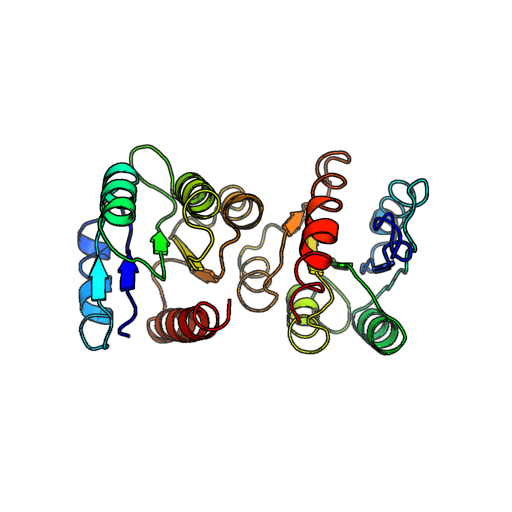39.954 -9.719 1.00 7.46 76 ALA B N 1
ATOM 1728 C CA . ALA B 1 78 ? 34.738 40.463 -8.706 1.00 7.87 76 ALA B CA 1
ATOM 1729 C C . ALA B 1 78 ? 34.288 41.860 -8.275 1.00 9.11 76 ALA B C 1
ATOM 1730 O O . ALA B 1 78 ? 34.252 42.157 -7.073 1.00 10.89 76 ALA B O 1
ATOM 1732 N N . ARG B 1 79 ? 33.952 42.722 -9.238 1.00 8.17 77 ARG B N 1
ATOM 1733 C CA . ARG B 1 79 ? 33.444 44.056 -8.895 1.00 8.60 77 ARG B CA 1
ATOM 1734 C C . ARG B 1 79 ? 32.176 43.987 -8.036 1.00 9.73 77 ARG B C 1
ATOM 1735 O O . ARG B 1 79 ? 32.014 44.759 -7.083 1.00 10.77 77 ARG B O 1
ATOM 1743 N N . ILE B 1 80 ? 31.275 43.058 -8.351 1.00 8.63 78 ILE B N 1
ATOM 1744 C CA . ILE B 1 80 ? 30.045 42.881 -7.568 1.00 6.57 78 ILE B CA 1
ATOM 1745 C C . ILE B 1 80 ? 30.354 42.348 -6.174 1.00 8.10 78 ILE B C 1
ATOM 1746 O O . ILE B 1 80 ? 29.754 42.808 -5.202 1.00 9.20 78 ILE B O 1
ATOM 1751 N N . HIS B 1 81 ? 31.305 41.417 -6.053 1.00 8.95 79 HIS B N 1
ATOM 1752 C CA . HIS B 1 81 ? 31.719 40.974 -4.715 1.00 9.17 79 HIS B CA 1
ATOM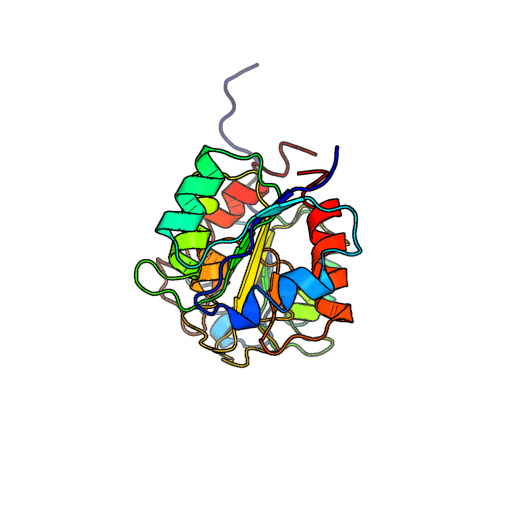 1753 C C . HIS B 1 81 ? 32.198 42.132 -3.853 1.00 10.53 79 HIS B C 1
ATOM 1754 O O . HIS B 1 81 ? 31.898 42.180 -2.652 1.00 12.76 79 HIS B O 1
ATOM 1761 N N . GLN B 1 82 ? 32.944 43.054 -4.475 1.00 9.70 80 GLN B N 1
ATOM 1762 C CA A GLN B 1 82 ? 33.500 44.202 -3.749 0.50 10.50 80 GLN B CA 1
ATOM 1763 C CA B GLN B 1 82 ? 33.504 44.202 -3.753 0.50 9.25 80 GLN B CA 1
ATOM 1764 C C . GLN B 1 82 ? 32.427 45.227 -3.407 1.00 11.78 80 GLN B C 1
ATOM 1765 O O . GLN B 1 82 ? 32.388 45.772 -2.291 1.00 13.29 80 GLN B O 1
ATOM 1776 N N . GLN B 1 83 ? 31.542 45.501 -4.361 1.00 9.51 81 GLN B N 1
ATOM 1777 C CA . GLN B 1 83 ? 30.618 46.645 -4.224 1.00 9.98 81 GLN B CA 1
ATOM 1778 C C . GLN B 1 83 ? 29.275 46.261 -3.620 1.00 12.45 81 GLN B C 1
ATOM 1779 O O . GLN B 1 83 ? 28.613 47.080 -2.944 1.00 13.63 81 GLN B O 1
ATOM 1785 N N . TYR B 1 84 ? 28.841 45.033 -3.899 1.00 9.79 82 TYR B N 1
ATOM 1786 C CA . TYR B 1 84 ? 27.571 44.493 -3.411 1.00 9.33 82 TYR B CA 1
ATOM 1787 C C . TYR B 1 84 ? 27.848 43.138 -2.743 1.00 10.81 82 TYR B C 1
ATOM 1788 O O . TYR B 1 84 ? 27.416 42.106 -3.232 1.00 10.98 82 TYR B O 1
ATOM 1797 N N . PRO B 1 85 ? 28.584 43.141 -1.625 1.00 11.75 83 PRO B N 1
ATOM 1798 C CA . PRO B 1 85 ? 29.018 41.878 -1.022 1.00 13.04 83 PRO B CA 1
ATOM 1799 C C . PRO B 1 85 ? 27.903 40.956 -0.540 1.00 11.96 83 PRO B C 1
ATOM 1800 O O . PRO B 1 85 ? 28.139 39.756 -0.429 1.00 14.80 83 PRO B O 1
ATOM 1804 N N . SER B 1 86 ? 26.697 41.466 -0.290 1.00 13.19 84 SER B N 1
ATOM 1805 C CA A SER B 1 86 ? 25.624 40.596 0.186 0.50 12.39 84 SER B CA 1
ATOM 1806 C CA B SER B 1 86 ? 25.627 40.583 0.187 0.50 12.62 84 SER B CA 1
ATOM 1807 C C . SER B 1 86 ? 25.031 39.731 -0.930 1.00 13.34 84 SER B C 1
ATOM 1808 O O . SER B 1 86 ? 24.257 38.821 -0.672 1.00 14.76 84 SER B O 1
ATOM 1813 N N . THR B 1 87 ? 25.409 39.993 -2.177 1.00 11.09 85 THR B N 1
ATOM 1814 C CA . THR B 1 87 ? 24.879 39.192 -3.269 1.00 10.51 85 THR B CA 1
ATOM 1815 C C . THR B 1 87 ? 25.506 37.795 -3.251 1.00 10.01 85 THR B C 1
ATOM 1816 O O . THR B 1 87 ? 26.563 37.588 -2.632 1.00 11.82 85 THR B O 1
ATOM 1820 N N . THR B 1 88 ? 24.848 36.860 -3.940 1.00 9.76 86 THR B N 1
ATOM 1821 C CA . THR B 1 88 ? 25.408 35.567 -4.246 1.00 9.92 86 THR B CA 1
ATOM 1822 C C . THR B 1 88 ? 25.545 35.543 -5.769 1.00 9.83 86 THR B C 1
ATOM 1823 O O . THR B 1 88 ? 24.701 36.119 -6.478 1.00 12.00 86 THR B O 1
ATOM 1827 N N . ARG B 1 89 ? 26.646 34.977 -6.262 1.00 8.75 87 ARG B N 1
ATOM 1828 C CA . ARG B 1 89 ? 27.030 35.089 -7.693 1.00 7.27 87 ARG B CA 1
ATOM 1829 C C . ARG B 1 89 ? 27.293 33.745 -8.325 1.00 8.48 87 ARG B C 1
ATOM 1830 O O . ARG B 1 89 ? 27.925 32.872 -7.709 1.00 9.82 87 ARG B O 1
ATOM 1838 N N . ILE B 1 90 ? 26.811 33.562 -9.558 1.00 6.92 88 ILE B N 1
ATOM 1839 C CA . ILE B 1 90 ? 26.988 32.301 -10.286 1.00 7.25 88 ILE B CA 1
ATOM 1840 C C . ILE B 1 90 ? 27.587 32.630 -11.631 1.00 8.07 88 ILE B C 1
ATOM 1841 O O . ILE B 1 90 ? 27.129 33.582 -12.307 1.00 8.65 88 ILE B O 1
ATOM 1846 N N . LEU B 1 91 ? 28.618 31.881 -12.031 1.00 7.57 89 LEU B N 1
ATOM 1847 C CA . LEU B 1 91 ? 29.166 31.977 -13.395 1.00 8.23 89 LEU B CA 1
ATOM 1848 C C . LEU B 1 91 ? 28.509 30.909 -14.263 1.00 8.52 89 LEU B C 1
ATOM 1849 O O . LEU B 1 91 ? 28.567 29.724 -13.924 1.00 9.90 89 LEU B O 1
ATOM 1854 N N . LEU B 1 92 ? 27.890 31.335 -15.374 1.00 7.15 90 LEU B N 1
ATOM 1855 C CA . LEU B 1 92 ? 27.210 30.419 -16.279 1.00 9.25 90 LEU B CA 1
ATOM 1856 C C . LEU B 1 92 ? 27.830 30.617 -17.663 1.00 8.03 90 LEU B C 1
ATOM 1857 O O . LEU B 1 92 ? 27.528 31.613 -18.348 1.00 8.95 90 LEU B O 1
ATOM 1862 N N . THR B 1 93 ? 28.738 29.726 -18.081 1.00 8.27 91 THR B N 1
ATOM 1863 C CA . THR B 1 93 ? 29.502 29.978 -19.311 1.00 8.96 91 THR B CA 1
ATOM 1864 C C . THR B 1 93 ? 29.720 28.714 -20.121 1.00 8.99 91 THR B C 1
ATOM 1865 O O . THR B 1 93 ? 29.887 27.614 -19.560 1.00 8.50 91 THR B O 1
ATOM 1869 N N . GLY B 1 94 ? 29.784 28.892 -21.444 1.00 8.10 92 GLY B N 1
ATOM 1870 C CA . GLY B 1 94 ? 30.108 27.795 -22.367 1.00 10.70 92 GLY B CA 1
ATOM 1871 C C . GLY B 1 94 ? 31.598 27.647 -22.602 1.00 12.14 92 GLY B C 1
ATOM 1872 O O . GLY B 1 94 ? 32.018 26.730 -23.303 1.00 14.11 92 GLY B O 1
ATOM 1873 N N . ASP B 1 95 ? 32.405 28.507 -22.003 1.00 8.64 93 ASP B N 1
ATOM 1874 C CA . ASP B 1 95 ? 33.842 28.471 -22.223 1.00 9.31 93 ASP B CA 1
ATOM 1875 C C . ASP B 1 95 ? 34.560 27.852 -21.020 1.00 10.55 93 ASP B C 1
ATOM 1876 O O . ASP B 1 95 ? 34.640 28.511 -19.987 1.00 10.25 93 ASP B O 1
ATOM 1881 N N . PRO B 1 96 ? 35.053 26.597 -21.152 1.00 9.05 94 PRO B N 1
ATOM 1882 C CA . PRO B 1 96 ? 35.700 25.950 -20.000 1.00 9.54 94 PRO B CA 1
ATOM 1883 C C . PRO B 1 96 ? 37.153 26.392 -19.925 1.00 11.18 94 PRO B C 1
ATOM 1884 O O . PRO B 1 96 ? 38.098 25.609 -20.210 1.00 12.78 94 PRO B O 1
ATOM 1888 N N . ASP B 1 97 ? 37.342 27.669 -19.593 1.00 10.98 95 ASP B N 1
ATOM 1889 C CA . ASP B 1 97 ? 38.659 28.260 -19.495 1.00 10.60 95 ASP B CA 1
ATOM 1890 C C . ASP B 1 97 ? 39.033 28.348 -18.034 1.00 12.07 95 ASP B C 1
ATOM 1891 O O . ASP B 1 97 ? 38.463 29.143 -17.280 1.00 10.38 95 ASP B O 1
ATOM 1896 N N . LEU B 1 98 ? 40.043 27.557 -17.656 1.00 12.96 96 LEU B N 1
ATOM 1897 C CA . LEU B 1 98 ? 40.540 27.570 -16.290 1.00 13.60 96 LEU B CA 1
ATOM 1898 C C . LEU B 1 98 ? 40.907 28.959 -15.769 1.00 11.02 96 LEU B C 1
ATOM 1899 O O . LEU B 1 98 ? 40.658 29.257 -14.584 1.00 13.84 96 LEU B O 1
ATOM 1904 N N . LYS B 1 99 ? 41.478 29.808 -16.620 1.00 10.44 97 LYS B N 1
ATOM 1905 C CA . LYS B 1 99 ? 41.866 31.161 -16.205 1.00 10.91 97 LYS B CA 1
ATOM 1906 C C . LYS B 1 99 ? 40.627 31.972 -15.793 1.00 11.55 97 LYS B C 1
ATOM 1907 O O . LYS B 1 99 ? 40.663 32.728 -14.807 1.00 14.85 97 LYS B O 1
ATOM 1913 N N . LEU B 1 100 ? 39.538 31.842 -16.548 1.00 10.71 98 LEU B N 1
ATOM 1914 C CA . LEU B 1 100 ? 38.310 32.582 -16.205 1.00 9.96 98 LEU B CA 1
ATOM 1915 C C . LEU B 1 100 ? 37.691 32.039 -14.922 1.00 10.53 98 LEU B C 1
ATOM 1916 O O . LEU B 1 100 ? 37.268 32.822 -14.029 1.00 10.86 98 LEU B O 1
ATOM 1921 N N . ILE B 1 101 ? 37.638 30.717 -14.814 1.00 9.55 99 ILE B N 1
ATOM 1922 C CA A ILE B 1 101 ? 37.049 30.074 -13.641 0.50 13.16 99 ILE B CA 1
ATOM 1923 C CA B ILE B 1 101 ? 37.043 30.096 -13.651 0.50 11.19 99 ILE B CA 1
ATOM 1924 C C . ILE B 1 101 ? 37.861 30.422 -12.397 1.00 10.63 99 ILE B C 1
ATOM 1925 O O . ILE B 1 101 ? 37.289 30.755 -11.337 1.00 12.47 99 ILE B O 1
ATOM 1934 N N . ALA B 1 102 ? 39.188 30.399 -12.506 1.00 11.05 100 ALA B N 1
ATOM 1935 C CA . ALA B 1 102 ? 40.035 30.676 -11.355 1.00 9.75 100 ALA B CA 1
ATOM 1936 C C . ALA B 1 102 ? 39.819 32.093 -10.848 1.00 9.55 100 ALA B C 1
ATOM 1937 O O . ALA B 1 102 ? 39.760 32.333 -9.641 1.00 11.55 100 ALA B O 1
ATOM 1939 N N . LYS B 1 103 ? 39.679 33.060 -11.762 1.00 9.31 101 LYS B N 1
ATOM 1940 C CA . LYS B 1 103 ? 39.429 34.415 -11.338 1.00 8.72 101 LYS B CA 1
ATOM 1941 C C . LYS B 1 103 ? 38.034 34.537 -10.711 1.00 8.62 101 LYS B C 1
ATOM 1942 O O . LYS B 1 103 ? 37.810 35.263 -9.721 1.00 8.98 101 LYS B O 1
ATOM 1948 N N . ALA B 1 104 ? 37.085 33.809 -11.300 1.00 7.75 102 ALA B N 1
ATOM 1949 C CA . ALA B 1 104 ? 35.731 33.849 -10.750 1.00 8.03 102 ALA B CA 1
ATOM 1950 C C . ALA B 1 104 ? 35.711 33.302 -9.307 1.00 7.88 102 ALA B C 1
ATOM 1951 O O . ALA B 1 104 ? 34.924 33.806 -8.482 1.00 8.36 102 ALA B O 1
ATOM 1953 N N . ILE B 1 105 ? 36.554 32.314 -8.991 1.00 8.08 103 ILE B N 1
ATOM 1954 C CA . ILE B 1 105 ? 36.662 31.817 -7.613 1.00 6.82 103 ILE B CA 1
ATOM 1955 C C . ILE B 1 105 ? 37.409 32.847 -6.748 1.00 7.52 103 ILE B C 1
ATOM 1956 O O . ILE B 1 105 ? 36.869 33.379 -5.763 1.00 8.05 103 ILE B O 1
ATOM 1961 N N . ASN B 1 106 ? 38.632 33.190 -7.158 1.00 7.77 104 ASN B N 1
ATOM 1962 C CA . ASN B 1 106 ? 39.531 33.873 -6.231 1.00 8.13 104 ASN B CA 1
ATOM 1963 C C . ASN B 1 106 ? 39.235 35.337 -6.058 1.00 8.66 104 ASN B C 1
ATOM 1964 O O . ASN B 1 106 ? 39.602 35.936 -5.045 1.00 10.58 104 ASN B O 1
ATOM 1969 N N . GLU B 1 107 ? 38.624 35.942 -7.080 1.00 8.00 105 GLU B N 1
ATOM 1970 C CA . GLU B 1 107 ? 38.250 37.363 -7.026 1.00 7.44 105 GLU B CA 1
ATOM 1971 C C . GLU B 1 107 ? 36.726 37.543 -7.032 1.00 7.30 105 GLU B C 1
ATOM 1972 O O . GLU B 1 107 ? 36.218 38.464 -6.422 1.00 10.20 105 GLU B O 1
ATOM 1978 N N . GLY B 1 108 ? 36.003 36.677 -7.731 1.00 7.33 106 GLY B N 1
ATOM 1979 C CA . GLY B 1 108 ? 34.548 36.783 -7.763 1.00 8.19 106 GLY B CA 1
ATOM 1980 C C . GLY B 1 108 ? 33.854 36.068 -6.618 1.00 7.87 106 GLY B C 1
ATOM 1981 O O . GLY B 1 108 ? 32.670 36.307 -6.369 1.00 8.93 106 GLY B O 1
ATOM 1982 N N . GLU B 1 109 ? 34.564 35.152 -5.961 1.00 7.24 107 GLU B N 1
ATOM 1983 C CA . GLU B 1 109 ? 33.966 34.301 -4.894 1.00 7.68 107 GLU B CA 1
ATOM 1984 C C . GLU B 1 109 ? 32.597 33.753 -5.307 1.00 6.26 107 GLU B C 1
ATOM 1985 O O . GLU B 1 109 ? 31.606 33.859 -4.562 1.00 8.90 107 GLU B O 1
ATOM 1991 N N . ILE B 1 110 ? 32.555 33.200 -6.516 1.00 6.80 108 ILE B N 1
ATOM 1992 C CA . ILE B 1 110 ? 31.302 32.624 -7.011 1.00 7.63 108 ILE B CA 1
ATOM 1993 C C . ILE B 1 110 ? 30.818 31.478 -6.130 1.00 8.05 108 ILE B C 1
ATOM 1994 O O . ILE B 1 110 ? 31.625 30.702 -5.574 1.00 9.39 108 ILE B O 1
ATOM 1999 N N . TYR B 1 111 ? 29.493 31.367 -6.064 1.00 8.48 109 TYR B N 1
ATOM 2000 C CA . TYR B 1 111 ? 28.852 30.306 -5.314 1.00 6.63 109 TYR B CA 1
ATOM 2001 C C . TYR B 1 111 ? 28.740 29.046 -6.143 1.00 8.91 109 TYR B C 1
ATOM 2002 O O . TYR B 1 111 ? 28.883 27.918 -5.622 1.00 8.74 109 TYR B O 1
ATOM 2011 N N . ARG B 1 112 ? 28.439 29.214 -7.440 1.00 7.81 110 ARG B N 1
ATOM 2012 C CA . ARG B 1 112 ? 28.339 28.070 -8.340 1.00 8.17 110 ARG B CA 1
ATOM 2013 C C . ARG B 1 112 ? 28.921 28.414 -9.708 1.00 9.92 110 ARG B C 1
ATOM 2014 O O . ARG B 1 112 ? 28.932 29.599 -10.099 1.00 8.29 110 ARG B O 1
ATOM 2022 N N . TYR B 1 113 ? 29.412 27.375 -10.398 1.00 9.60 111 TYR B N 1
ATOM 2023 C CA . TYR B 1 113 ? 29.877 27.480 -11.787 1.00 8.31 111 TYR B CA 1
ATOM 2024 C C . TYR B 1 113 ? 29.120 26.405 -12.564 1.00 10.93 111 TYR B C 1
ATOM 2025 O O . TYR B 1 113 ? 29.189 25.212 -12.206 1.00 10.99 111 TYR B O 1
ATOM 2034 N N . LEU B 1 114 ? 28.385 26.824 -13.604 1.00 8.44 112 LEU B N 1
ATOM 2035 C CA . LEU B 1 114 ? 27.678 25.880 -14.463 1.00 10.38 112 LEU B CA 1
ATOM 2036 C C . LEU B 1 114 ? 28.030 26.120 -15.913 1.00 9.68 112 LEU B C 1
ATOM 2037 O O . LEU B 1 114 ? 28.267 27.267 -16.316 1.00 9.54 112 LEU B O 1
ATOM 2042 N N . SER B 1 115 ? 28.124 25.044 -16.682 1.00 10.54 113 SER B N 1
ATOM 2043 C CA A SER B 1 115 ? 28.403 25.163 -18.109 0.50 10.25 113 SER B CA 1
ATOM 2044 C CA B SER B 1 115 ? 28.404 25.130 -18.124 0.50 8.95 113 SER B CA 1
ATOM 2045 C C . SER B 1 115 ? 27.128 25.440 -18.892 1.00 9.83 113 SER B C 1
ATOM 2046 O O . SER B 1 115 ? 26.029 24.999 -18.511 1.00 12.26 113 SER B O 1
ATOM 2051 N N . LYS B 1 116 ? 27.271 26.186 -20.001 1.00 9.35 114 LYS B N 1
ATOM 2052 C CA . LYS B 1 116 ? 26.202 26.295 -20.991 1.00 8.76 114 LYS B CA 1
ATOM 2053 C C . LYS B 1 116 ? 26.548 25.359 -22.143 1.00 10.47 114 LYS B C 1
ATOM 2054 O O . LYS B 1 116 ? 27.707 25.305 -22.557 1.00 12.21 114 LYS B O 1
ATOM 2060 N N . PRO B 1 117 ? 25.550 24.645 -22.682 1.00 9.98 115 PRO B N 1
ATOM 2061 C CA . PRO B 1 117 ? 24.144 24.691 -22.300 1.00 11.16 115 PRO B CA 1
ATOM 2062 C C . PRO B 1 117 ? 23.943 24.040 -20.944 1.00 10.94 115 PRO B C 1
ATOM 2063 O O . PRO B 1 117 ? 24.661 23.089 -20.592 1.00 11.42 115 PRO B O 1
ATOM 2067 N N . TRP B 1 118 ? 23.041 24.602 -20.156 1.00 12.39 116 TRP B N 1
ATOM 2068 C CA . TRP B 1 118 ? 22.822 24.107 -18.813 1.00 12.99 116 TRP B CA 1
ATOM 2069 C C . TRP B 1 118 ? 21.828 22.959 -18.775 1.00 11.57 116 TRP B C 1
ATOM 2070 O O . TRP B 1 118 ? 21.080 22.739 -19.720 1.00 12.51 116 TRP B O 1
ATOM 2081 N N . ASP B 1 119 ? 21.811 22.274 -17.631 1.00 13.22 117 ASP B N 1
ATOM 2082 C CA A ASP B 1 119 ? 20.754 21.335 -17.288 0.50 11.21 117 ASP B CA 1
ATOM 2083 C CA B ASP B 1 119 ? 20.751 21.326 -17.283 0.50 13.44 117 ASP B CA 1
ATOM 2084 C C . ASP B 1 119 ? 19.737 22.100 -16.436 1.00 12.32 117 ASP B C 1
ATOM 2085 O O . ASP B 1 119 ? 20.097 22.659 -15.388 1.00 12.17 117 ASP B O 1
ATOM 2094 N N . ASP B 1 120 ? 18.484 22.171 -16.900 1.00 13.14 118 ASP B N 1
ATOM 2095 C CA . ASP B 1 120 ? 17.454 22.945 -16.169 1.00 12.19 118 ASP B CA 1
ATOM 2096 C C . ASP B 1 120 ? 17.357 22.551 -14.693 1.00 10.48 118 ASP B C 1
ATOM 2097 O O . ASP B 1 120 ? 17.270 23.413 -13.819 1.00 11.30 118 ASP B O 1
ATOM 2102 N N . GLN B 1 121 ? 17.378 21.239 -14.416 1.00 13.21 119 GLN B N 1
ATOM 2103 C CA . GLN B 1 121 ? 17.203 20.770 -13.034 1.00 13.17 119 GLN B CA 1
ATOM 2104 C C . GLN B 1 121 ? 18.370 21.227 -12.171 1.00 9.81 119 GLN B C 1
ATOM 2105 O O . GLN B 1 121 ? 18.191 21.610 -11.021 1.00 11.81 119 GLN B O 1
ATOM 2111 N N . GLU B 1 122 ? 19.575 21.183 -12.727 1.00 11.41 120 GLU B N 1
ATOM 2112 C CA . GLU B 1 122 ? 20.752 21.608 -11.972 1.00 9.95 120 GLU B CA 1
ATOM 2113 C C . GLU B 1 122 ? 20.818 23.109 -11.766 1.00 10.70 120 GLU B C 1
ATOM 2114 O O . GLU B 1 122 ? 21.198 23.571 -10.684 1.00 11.41 120 GLU B O 1
ATOM 2120 N N . LEU B 1 123 ? 20.417 23.861 -12.800 1.00 10.65 121 LEU B N 1
ATOM 2121 C CA . LEU B 1 123 ? 20.393 25.308 -12.663 1.00 10.10 121 LEU B CA 1
ATOM 2122 C C . LEU B 1 123 ? 19.341 25.736 -11.634 1.00 9.77 121 LEU B C 1
ATOM 2123 O O . LEU B 1 123 ? 19.617 26.569 -10.771 1.00 8.74 121 LEU B O 1
ATOM 2128 N N . LEU B 1 124 ? 18.148 25.131 -11.687 1.00 9.64 122 LEU B N 1
ATOM 2129 C CA . LEU B 1 124 ? 17.134 25.486 -10.698 1.00 10.53 122 LEU B CA 1
ATOM 2130 C C . LEU B 1 124 ? 17.556 25.119 -9.281 1.00 8.33 122 LEU B C 1
ATOM 2131 O O . LEU B 1 124 ? 17.309 25.874 -8.329 1.00 10.35 122 LEU B O 1
ATOM 2136 N N . LEU B 1 125 ? 18.209 23.962 -9.120 1.00 9.36 123 LEU B N 1
ATOM 2137 C CA . LEU B 1 125 ? 18.766 23.611 -7.808 1.00 9.17 123 LEU B CA 1
ATOM 2138 C C . LEU B 1 125 ? 19.766 24.653 -7.316 1.00 8.81 123 LEU B C 1
ATOM 2139 O O . LEU B 1 125 ? 19.691 25.079 -6.165 1.00 10.17 123 LEU B O 1
ATOM 2144 N N . ALA B 1 126 ? 20.669 25.069 -8.218 1.00 9.12 124 ALA B N 1
ATOM 2145 C CA . ALA B 1 126 ? 21.677 26.053 -7.819 1.00 8.99 124 ALA B CA 1
ATOM 2146 C C . ALA B 1 126 ? 21.014 27.328 -7.319 1.00 9.53 124 ALA B C 1
ATOM 2147 O O . ALA B 1 126 ? 21.469 27.916 -6.363 1.00 10.94 124 ALA B O 1
ATOM 2149 N N . LEU B 1 127 ? 19.907 27.728 -7.965 1.00 10.64 125 LEU B N 1
ATOM 2150 C CA . LEU B 1 127 ? 19.209 28.922 -7.502 1.00 11.45 125 LEU B CA 1
ATOM 2151 C C . LEU B 1 127 ? 18.538 28.707 -6.161 1.00 13.28 125 LEU B C 1
ATOM 2152 O O . LEU B 1 127 ? 18.622 29.549 -5.299 1.00 12.36 125 LEU B O 1
ATOM 2157 N N . ARG B 1 128 ? 17.890 27.560 -5.954 1.00 10.45 126 ARG B N 1
ATOM 2158 C CA . ARG B 1 128 ? 17.295 27.299 -4.651 1.00 9.99 126 ARG B CA 1
ATOM 2159 C C . ARG B 1 128 ? 18.363 27.272 -3.565 1.00 13.51 126 ARG B C 1
ATOM 2160 O O . ARG B 1 128 ? 18.160 27.835 -2.485 1.00 14.38 126 ARG B O 1
ATOM 2168 N N . GLN B 1 129 ? 19.510 26.641 -3.840 1.00 10.67 127 GLN B N 1
ATOM 2169 C CA . GLN B 1 129 ? 20.552 26.591 -2.831 1.00 11.63 127 GLN B CA 1
ATOM 2170 C C . GLN B 1 129 ? 21.126 27.981 -2.572 1.00 12.95 127 GLN B C 1
ATOM 2171 O O . GLN B 1 129 ? 21.394 28.326 -1.422 1.00 14.71 127 GLN B O 1
ATOM 2177 N N . ALA B 1 130 ? 21.300 28.753 -3.646 1.00 12.57 128 ALA B N 1
ATOM 2178 C CA . ALA B 1 130 ? 21.881 30.106 -3.553 1.00 12.99 128 ALA B CA 1
ATOM 2179 C C . ALA B 1 130 ? 20.955 30.971 -2.723 1.00 19.66 128 ALA B C 1
ATOM 2180 O O . ALA B 1 130 ? 21.431 31.702 -1.850 1.00 22.95 128 ALA B O 1
ATOM 2182 N N . LEU B 1 131 ? 19.644 30.852 -2.943 1.00 16.65 129 LEU B N 1
ATOM 2183 C CA . LEU B 1 131 ? 18.681 31.660 -2.178 1.00 19.04 129 LEU B CA 1
ATOM 2184 C C . LEU B 1 131 ? 18.641 31.307 -0.712 1.00 24.76 129 LEU B C 1
ATOM 2185 O O . LEU B 1 131 ? 18.530 32.208 0.127 1.00 33.49 129 LEU B O 1
ATOM 2190 N N . GLU B 1 132 ? 18.768 30.021 -0.388 1.00 22.90 130 GLU B N 1
ATOM 2191 C CA . GLU B 1 132 ? 18.889 29.582 1.002 1.00 32.17 130 GLU B CA 1
ATOM 2192 C C . GLU B 1 132 ? 20.207 30.069 1.626 1.00 35.82 130 GLU B C 1
ATOM 2193 O O . GLU B 1 132 ? 20.240 30.448 2.797 1.00 43.21 130 GLU B O 1
ATOM 2199 N N . HIS B 1 133 ? 21.274 30.093 0.829 1.00 27.30 131 HIS B N 1
ATOM 2200 C CA . HIS B 1 133 ? 22.581 30.621 1.268 1.00 32.95 131 HIS B CA 1
ATOM 2201 C C . HIS B 1 133 ? 22.558 32.151 1.418 1.00 35.25 131 HIS B C 1
ATOM 2202 O O . HIS B 1 133 ? 23.098 32.688 2.392 1.00 35.52 131 HIS B O 1
ATOM 2209 N N . GLN B 1 134 ? 21.952 32.822 0.477 1.00 34.82 132 GLN B N 1
ATOM 2210 C CA A GLN B 1 134 ? 21.781 34.294 0.407 0.50 36.70 132 GLN B CA 1
ATOM 2211 C CA B GLN B 1 134 ? 21.936 34.256 0.499 0.50 35.77 132 GLN B CA 1
ATOM 2212 C C . GLN B 1 134 ? 20.978 34.756 1.575 1.00 41.07 132 GLN B C 1
ATOM 2213 O O . GLN B 1 134 ? 21.256 35.861 2.038 1.00 41.83 132 GLN B O 1
ATOM 2224 N N . HIS B 1 135 ? 19.987 33.961 1.968 1.00 47.68 133 HIS B N 1
ATOM 2225 C CA . HIS B 1 135 ? 19.046 34.187 3.065 1.00 58.37 133 HIS B CA 1
ATOM 2226 C C . HIS B 1 135 ? 19.748 34.369 4.409 1.00 63.48 133 HIS B C 1
ATOM 2227 O O . HIS B 1 135 ? 19.476 35.337 5.127 1.00 65.09 133 HIS B O 1
ATOM 2234 N N . SER B 1 136 ? 20.650 33.445 4.737 1.00 66.19 134 SER B N 1
ATOM 2235 C CA . SER B 1 136 ? 21.306 33.428 6.047 1.00 69.55 134 SER B CA 1
ATOM 2236 C C . SER B 1 136 ? 22.575 34.287 6.134 1.00 70.04 134 SER B C 1
ATOM 2237 O O . SER B 1 136 ? 22.921 34.766 7.216 1.00 70.31 134 SER B O 1
ATOM 2240 N N . GLU B 1 137 ? 23.252 34.487 5.002 1.00 71.67 135 GLU B N 1
ATOM 2241 C CA . GLU B 1 137 ? 24.441 35.350 4.936 1.00 74.92 135 GLU B CA 1
ATOM 2242 C C . GLU B 1 137 ? 24.094 36.829 5.125 1.00 75.25 135 GLU B C 1
ATOM 2243 O O . GLU B 1 137 ? 22.986 37.266 4.804 1.00 76.18 135 GLU B O 1
#

Foldseek 3Di:
DPDDDDDQAAAEEEEALDPVVVVVCCVLPVVDRHHYDYHNALVRVVVVVVVDDHAEYEYEQDGDPHGDLVSLLVCCVPPVLHAYEYEEQDPPVVSVVSCCPRNVHPYYAYVVGDSVVVVVSVVVSNVVSVVVVVPD/DAAEEEEEAQDPVVVVVVCVLPVVDRHHYHYYNALVRVVVCVVPDDHAEYEYEQCGPPQGDLSSLLVCCVPVVLHAYEYEYQDPDPVSVVSCCPRNVHPYYAYPVGDSVVVVVSVVVSCVVSVVD